Protein AF-A0A428WI81-F1 (afdb_monomer_lite)

pLDDT: mean 78.02, std 21.29, range [36.34, 98.75]

Radius of gyration: 27.87 Å; chains: 1; bounding box: 82×38×87 Å

Secondary structure (DSSP, 8-state):
---------------------------------PPP------------------------------------------S--TT-EEEEES-TT-SSEEEEEEE----EEEEETTEEEEEE---BEEEEEE--SSSPEEEEEPPPBPPPTTS-EEEEEE-SSEEEEEEEEE-SSSTTPEEEEEEEEESSTTSPPEEEEEEEEE-

Foldseek 3Di:
DDDDDDDDDDDDDDDDDDDDDDDDDDDDPDDDDDDDDDDDDDDDDDDDDPDDDDDDDDDDDDDPDPDDPPDDQPQPPPDDDLLAAKWAFPDPPDQFWGIKHKDFRPWGWDDDVPDIDGPDGFGMKMWTWGDDPPDTDTQDIFGRDHQDPVRWGWGWGDPPQWIKIKTWHQDPVDHQKIKMKIWIGGPDPVDDTDIDITIIHHD

Sequence (203 aa):
MSIRKHAGRRALAAAFAALAVTLALAVSTGASAAPAGFAPAGSAQAGSAQERPPFAGAPRLSAAATALAVGPSARLCGGHAIEFGNWVNADPATRGITRAHLRDCQSVTTCSGDICTIVHDAGWAMRLFGACSPTDCDWGWSAGRLRLASGQIPASYDQGFARRQVWAAMSAYRPGQLWIAIRTDFVDPARPDYESQNWFVRS

Structure (mmCIF, N/CA/C/O backbone):
data_AF-A0A428WI81-F1
#
_entry.id   AF-A0A428WI81-F1
#
loop_
_atom_site.group_PDB
_atom_site.id
_atom_site.type_symbol
_atom_site.label_atom_id
_atom_site.label_alt_id
_atom_site.label_comp_id
_atom_site.label_asym_id
_atom_site.label_entity_id
_atom_site.label_seq_id
_atom_site.pdbx_PDB_ins_code
_atom_site.Cartn_x
_atom_site.Cartn_y
_atom_site.Cartn_z
_atom_site.occupancy
_atom_site.B_iso_or_equiv
_atom_site.auth_seq_id
_atom_site.auth_comp_id
_atom_site.auth_asym_id
_atom_site.auth_atom_id
_atom_site.pdbx_PDB_model_num
ATOM 1 N N . MET A 1 1 ? 50.370 -10.399 -5.327 1.00 48.19 1 MET A N 1
ATOM 2 C CA . MET A 1 1 ? 50.349 -11.655 -4.550 1.00 48.19 1 MET A CA 1
ATOM 3 C C . MET A 1 1 ? 50.930 -11.370 -3.170 1.00 48.19 1 MET A C 1
ATOM 5 O O . MET A 1 1 ? 52.139 -11.300 -3.033 1.00 48.19 1 MET A O 1
ATOM 9 N N . SER A 1 2 ? 50.088 -11.087 -2.174 1.00 51.31 2 SER A N 1
ATOM 10 C CA . SER A 1 2 ? 50.483 -11.139 -0.761 1.00 51.31 2 SER A CA 1
ATOM 11 C C . SER A 1 2 ? 49.231 -11.236 0.102 1.00 51.31 2 SER A C 1
ATOM 13 O O . SER A 1 2 ? 48.326 -10.409 0.021 1.00 51.31 2 SER A O 1
ATOM 15 N N . ILE A 1 3 ? 49.178 -12.330 0.848 1.00 51.72 3 ILE A N 1
ATOM 16 C CA . ILE A 1 3 ? 48.098 -12.788 1.710 1.00 51.72 3 ILE A CA 1
ATOM 17 C C . ILE A 1 3 ? 48.382 -12.229 3.106 1.00 51.72 3 ILE A C 1
ATOM 19 O O . ILE A 1 3 ? 49.453 -12.490 3.652 1.00 51.72 3 ILE A O 1
ATOM 23 N N . ARG A 1 4 ? 47.425 -11.530 3.728 1.00 55.91 4 ARG A N 1
ATOM 24 C CA . ARG A 1 4 ? 47.399 -11.381 5.192 1.00 55.91 4 ARG A CA 1
ATOM 25 C C . ARG A 1 4 ? 46.092 -11.921 5.754 1.00 55.91 4 ARG A C 1
ATOM 27 O O . ARG A 1 4 ? 45.011 -11.393 5.524 1.00 55.91 4 ARG A O 1
ATOM 34 N N . LYS A 1 5 ? 46.268 -13.039 6.451 1.00 57.72 5 LYS A N 1
ATOM 35 C CA . LYS A 1 5 ? 45.337 -13.762 7.309 1.00 57.72 5 LYS A CA 1
ATOM 36 C C . LYS A 1 5 ? 45.258 -13.106 8.697 1.00 57.72 5 LYS A C 1
ATOM 38 O O . LYS A 1 5 ? 46.234 -12.512 9.143 1.00 57.72 5 LYS A O 1
ATOM 43 N N . HIS A 1 6 ? 44.164 -13.446 9.387 1.00 48.22 6 HIS A N 1
ATOM 44 C CA . HIS A 1 6 ? 43.957 -13.446 10.846 1.00 48.22 6 HIS A CA 1
ATOM 45 C C . HIS A 1 6 ? 43.725 -12.078 11.498 1.00 48.22 6 HIS A C 1
ATOM 47 O O . HIS A 1 6 ? 44.295 -11.082 11.095 1.00 48.22 6 HIS A O 1
ATOM 53 N N . ALA A 1 7 ? 42.959 -11.943 12.573 1.00 47.12 7 ALA A N 1
ATOM 54 C CA . ALA A 1 7 ? 41.961 -12.759 13.261 1.00 47.12 7 ALA A CA 1
ATOM 55 C C . ALA A 1 7 ? 41.465 -11.836 14.386 1.00 47.12 7 ALA A C 1
ATOM 57 O O . ALA A 1 7 ? 42.283 -11.253 15.089 1.00 47.12 7 ALA A O 1
ATOM 58 N N . GLY A 1 8 ? 40.156 -11.690 14.565 1.00 48.16 8 GLY A N 1
ATOM 59 C CA . GLY A 1 8 ? 39.592 -10.819 15.598 1.00 48.16 8 GLY A CA 1
ATOM 60 C C . GLY A 1 8 ? 38.295 -11.402 16.127 1.00 48.16 8 GLY A C 1
ATOM 61 O O . GLY A 1 8 ? 37.214 -10.918 15.822 1.00 48.16 8 GLY A O 1
ATOM 62 N N . ARG A 1 9 ? 38.411 -12.516 16.850 1.00 53.47 9 ARG A N 1
ATOM 63 C CA . ARG A 1 9 ? 37.335 -13.136 17.623 1.00 53.47 9 ARG A CA 1
ATOM 64 C C . ARG A 1 9 ? 37.424 -12.635 19.074 1.00 53.47 9 ARG A C 1
ATOM 66 O O . ARG A 1 9 ? 38.503 -12.734 19.647 1.00 53.47 9 ARG A O 1
ATOM 73 N N . ARG A 1 10 ? 36.254 -12.334 19.659 1.00 54.34 10 ARG A N 1
ATOM 74 C CA . ARG A 1 10 ? 35.847 -12.414 21.089 1.00 54.34 10 ARG A CA 1
ATOM 75 C C . ARG A 1 10 ? 35.655 -11.106 21.867 1.00 54.34 10 ARG A C 1
ATOM 77 O O . ARG A 1 10 ? 36.401 -10.153 21.711 1.00 54.34 10 ARG A O 1
ATOM 84 N N . ALA A 1 11 ? 34.706 -11.241 22.805 1.00 46.97 11 ALA A N 1
ATOM 85 C CA . ALA A 1 11 ? 34.247 -10.341 23.866 1.00 46.97 11 ALA A CA 1
ATOM 86 C C . ALA A 1 11 ? 33.260 -9.267 23.358 1.00 46.97 11 ALA A C 1
ATOM 88 O O . ALA A 1 11 ? 33.566 -8.543 22.430 1.00 46.97 11 ALA A O 1
ATOM 89 N N . LEU A 1 12 ? 32.022 -9.154 23.844 1.00 51.22 12 LEU A N 1
ATOM 90 C CA . LEU A 1 12 ? 31.552 -9.320 25.216 1.00 51.22 12 LEU A CA 1
ATOM 91 C C . LEU A 1 12 ? 30.190 -10.020 25.284 1.00 51.22 12 LEU A C 1
ATOM 93 O O . LEU A 1 12 ? 29.244 -9.676 24.580 1.00 51.22 12 LEU A O 1
ATOM 97 N N . ALA A 1 13 ? 30.123 -10.993 26.184 1.00 46.50 13 ALA A N 1
ATOM 98 C CA . ALA A 1 13 ? 28.895 -11.451 26.794 1.00 46.50 13 ALA A CA 1
ATOM 99 C C . ALA A 1 13 ? 28.577 -10.566 28.011 1.00 46.50 13 ALA A C 1
ATOM 101 O O . ALA A 1 13 ? 29.494 -10.027 28.630 1.00 46.50 13 ALA A O 1
ATOM 102 N N . ALA A 1 14 ? 27.297 -10.584 28.381 1.00 47.34 14 ALA A N 1
ATOM 103 C CA . ALA A 1 14 ? 26.736 -10.397 29.719 1.00 47.34 14 ALA A CA 1
ATOM 104 C C . ALA A 1 14 ? 25.957 -9.103 30.003 1.00 47.34 14 ALA A C 1
ATOM 106 O O . ALA A 1 14 ? 26.374 -7.991 29.701 1.00 47.34 14 ALA A O 1
ATOM 107 N N . ALA A 1 15 ? 24.863 -9.361 30.727 1.00 48.28 15 ALA A N 1
ATOM 108 C CA . ALA A 1 15 ? 24.073 -8.483 31.576 1.00 48.28 15 ALA A CA 1
ATOM 109 C C . ALA A 1 15 ? 23.057 -7.568 30.886 1.00 48.28 15 ALA A C 1
ATOM 111 O O . ALA A 1 15 ? 23.333 -6.403 30.657 1.00 48.28 15 ALA A O 1
ATOM 112 N N . PHE A 1 16 ? 21.819 -8.052 30.738 1.00 43.88 16 PHE A N 1
ATOM 113 C CA . PHE A 1 16 ? 20.680 -7.258 31.203 1.00 43.88 16 PHE A CA 1
ATOM 114 C C . PHE A 1 16 ? 19.701 -8.129 31.986 1.00 43.88 16 PHE A C 1
ATOM 116 O O . PHE A 1 16 ? 19.346 -9.239 31.594 1.00 43.88 16 PHE A O 1
ATOM 123 N N . ALA A 1 17 ? 19.390 -7.609 33.166 1.00 50.66 17 ALA A N 1
ATOM 124 C CA . ALA A 1 17 ? 18.696 -8.245 34.258 1.00 50.66 17 ALA A CA 1
ATOM 125 C C . ALA A 1 17 ? 17.218 -8.489 33.943 1.00 50.66 17 ALA A C 1
ATOM 127 O O . ALA A 1 17 ? 16.550 -7.684 33.295 1.00 50.66 17 ALA A O 1
ATOM 128 N N . ALA A 1 18 ? 16.716 -9.600 34.472 1.00 47.09 18 ALA A N 1
ATOM 129 C CA . ALA A 1 18 ? 15.303 -9.911 34.538 1.00 47.09 18 ALA A CA 1
ATOM 130 C C . ALA A 1 18 ? 14.595 -8.906 35.461 1.00 47.09 18 ALA A C 1
ATOM 132 O O . ALA A 1 18 ? 14.839 -8.893 36.667 1.00 47.09 18 ALA A O 1
ATOM 133 N N . LEU A 1 19 ? 13.700 -8.090 34.901 1.00 51.81 19 LEU A N 1
ATOM 134 C CA . LEU A 1 19 ? 12.681 -7.387 35.674 1.00 51.81 19 LEU A CA 1
ATOM 135 C C . LEU A 1 19 ? 11.386 -8.197 35.570 1.00 51.81 19 LEU A C 1
ATOM 137 O O . LEU A 1 19 ? 10.689 -8.167 34.557 1.00 51.81 19 LEU A O 1
ATOM 141 N N . ALA A 1 20 ? 11.099 -8.972 36.612 1.00 50.62 20 ALA A N 1
ATOM 142 C CA . ALA A 1 20 ? 9.807 -9.611 36.796 1.00 50.62 20 ALA A CA 1
ATOM 143 C C . ALA A 1 20 ? 8.793 -8.530 37.198 1.00 50.62 20 ALA A C 1
ATOM 145 O O . ALA A 1 20 ? 8.822 -8.036 38.323 1.00 50.62 20 ALA A O 1
ATOM 146 N N . VAL A 1 21 ? 7.922 -8.139 36.268 1.00 58.91 21 VAL A N 1
ATOM 147 C CA . VAL A 1 21 ? 6.764 -7.291 36.566 1.00 58.91 21 VAL A CA 1
ATOM 148 C C . VAL A 1 21 ? 5.571 -8.204 36.817 1.00 58.91 21 VAL A C 1
ATOM 150 O O . VAL A 1 21 ? 5.030 -8.829 35.907 1.00 58.91 21 VAL A O 1
ATOM 153 N N . THR A 1 22 ? 5.185 -8.292 38.083 1.00 53.41 22 THR A N 1
ATOM 154 C CA . THR A 1 22 ? 3.940 -8.886 38.566 1.00 53.41 22 THR A CA 1
ATOM 155 C C . THR A 1 22 ? 2.773 -8.013 38.105 1.00 53.41 22 THR A C 1
ATOM 157 O O . THR A 1 22 ? 2.546 -6.938 38.656 1.00 53.41 22 THR A O 1
ATOM 160 N N . LEU A 1 23 ? 2.027 -8.457 37.090 1.00 61.69 23 LEU A N 1
ATOM 161 C CA . LEU A 1 23 ? 0.772 -7.818 36.698 1.00 61.69 23 LEU A CA 1
ATOM 162 C C . LEU A 1 23 ? -0.394 -8.563 37.359 1.00 61.69 23 LEU A C 1
ATOM 164 O O . LEU A 1 23 ? -0.689 -9.710 37.026 1.00 61.69 23 LEU A O 1
ATOM 168 N N . ALA A 1 24 ? -1.023 -7.909 38.334 1.00 59.06 24 ALA A N 1
ATOM 169 C CA . ALA A 1 24 ? -2.235 -8.383 38.985 1.00 59.06 24 ALA A CA 1
ATOM 170 C C . ALA A 1 24 ? -3.408 -8.381 37.989 1.00 59.06 24 ALA A C 1
ATOM 172 O O . ALA A 1 24 ? -3.687 -7.369 37.345 1.00 59.06 24 ALA A O 1
ATOM 173 N N . LEU A 1 25 ? -4.106 -9.515 37.883 1.00 53.03 25 LEU A N 1
ATOM 174 C CA . LEU A 1 25 ? -5.389 -9.612 37.193 1.00 53.03 25 LEU A CA 1
ATOM 175 C C . LEU A 1 25 ? -6.441 -8.806 37.968 1.00 53.03 25 LEU A C 1
ATOM 177 O O . LEU A 1 25 ? -6.860 -9.214 39.049 1.00 53.03 25 LEU A O 1
ATOM 181 N N . ALA A 1 26 ? -6.916 -7.706 37.389 1.00 56.62 26 ALA A N 1
ATOM 182 C CA . ALA A 1 26 ? -8.204 -7.122 37.742 1.00 56.62 26 ALA A CA 1
ATOM 183 C C . ALA A 1 26 ? -9.235 -7.595 36.708 1.00 56.62 26 ALA A C 1
ATOM 185 O O . ALA A 1 26 ? -9.282 -7.105 35.581 1.00 56.62 26 ALA A O 1
ATOM 186 N N . VAL A 1 27 ? -10.034 -8.595 37.085 1.00 56.34 27 VAL A N 1
ATOM 187 C CA . VAL A 1 27 ? -11.234 -9.005 36.349 1.00 56.34 27 VAL A CA 1
ATOM 188 C C . VAL A 1 27 ? -12.316 -7.962 36.620 1.00 56.34 27 VAL A C 1
ATOM 190 O O . VAL A 1 27 ? -12.806 -7.858 37.741 1.00 56.34 27 VAL A O 1
ATOM 193 N N . SER A 1 28 ? -12.695 -7.190 35.606 1.00 59.66 28 SER A N 1
ATOM 194 C CA . SER A 1 28 ? -13.889 -6.345 35.631 1.00 59.66 28 SER A CA 1
ATOM 195 C C . SER A 1 28 ? -14.979 -6.979 34.766 1.00 59.66 28 SER A C 1
ATOM 197 O O . SER A 1 28 ? -14.944 -6.956 33.538 1.00 59.66 28 SER A O 1
ATOM 199 N N . THR A 1 29 ? -15.976 -7.570 35.423 1.00 57.44 29 THR A N 1
ATOM 200 C CA . THR A 1 29 ? -17.245 -7.974 34.807 1.00 57.44 29 THR A CA 1
ATOM 201 C C . THR A 1 29 ? -18.114 -6.734 34.605 1.00 57.44 29 THR A C 1
ATOM 203 O O . THR A 1 29 ? -18.883 -6.352 35.484 1.00 57.44 29 THR A O 1
ATOM 206 N N . GLY A 1 30 ? -17.945 -6.067 33.462 1.00 52.53 30 GLY A N 1
ATOM 207 C CA . GLY A 1 30 ? -18.774 -4.941 33.031 1.00 52.53 30 GLY A CA 1
ATOM 208 C C . GLY A 1 30 ? -19.872 -5.395 32.073 1.00 52.53 30 GLY A C 1
ATOM 209 O O . GLY A 1 30 ? -19.591 -5.760 30.935 1.00 52.53 30 GLY A O 1
ATOM 210 N N . ALA A 1 31 ? -21.113 -5.385 32.549 1.00 57.75 31 ALA A N 1
ATOM 211 C CA . ALA A 1 31 ? -22.311 -5.713 31.793 1.00 57.75 31 ALA A CA 1
ATOM 212 C C . ALA A 1 31 ? -22.669 -4.634 30.748 1.00 57.75 31 ALA A C 1
ATOM 214 O O . ALA A 1 31 ? -22.694 -3.443 31.037 1.00 57.75 31 ALA A O 1
ATOM 215 N N . SER A 1 32 ? -22.967 -5.115 29.542 1.00 53.62 32 SER A N 1
ATOM 216 C CA . SER A 1 32 ? -24.066 -4.745 28.639 1.00 53.62 32 SER A CA 1
ATOM 217 C C . SER A 1 32 ? -24.678 -3.336 28.712 1.00 53.62 32 SER A C 1
ATOM 219 O O . SER A 1 32 ? -25.479 -3.042 29.593 1.00 53.62 32 SER A O 1
ATOM 221 N N . ALA A 1 33 ? -24.499 -2.560 27.640 1.00 54.19 33 ALA A N 1
ATOM 222 C CA . ALA A 1 33 ? -25.542 -1.675 27.118 1.00 54.19 33 ALA A CA 1
ATOM 223 C C . ALA A 1 33 ? -25.372 -1.532 25.597 1.00 54.19 33 ALA A C 1
ATOM 225 O O . ALA A 1 33 ? -24.381 -0.989 25.115 1.00 54.19 33 ALA A O 1
ATOM 226 N N . ALA A 1 34 ? -26.330 -2.064 24.839 1.00 56.28 34 ALA A N 1
ATOM 227 C CA . ALA A 1 34 ? -26.424 -1.878 23.398 1.00 56.28 34 ALA A CA 1
ATOM 228 C C . ALA A 1 34 ? -27.052 -0.504 23.102 1.00 56.28 34 ALA A C 1
ATOM 230 O O . ALA A 1 34 ? -28.169 -0.259 23.563 1.00 56.28 34 ALA A O 1
ATOM 231 N N . PRO A 1 35 ? -26.404 0.392 22.337 1.00 61.50 35 PRO A N 1
ATOM 232 C CA . PRO A 1 35 ? -27.093 1.552 21.799 1.00 61.50 35 PRO A CA 1
ATOM 233 C C . PRO A 1 35 ? -27.938 1.149 20.585 1.00 61.50 35 PRO A C 1
ATOM 235 O O . PRO A 1 35 ? -27.472 0.516 19.636 1.00 61.50 35 PRO A O 1
ATOM 238 N N . ALA A 1 36 ? -29.209 1.525 20.668 1.00 50.31 36 ALA A N 1
ATOM 239 C CA . ALA A 1 36 ? -30.215 1.377 19.638 1.00 50.31 36 ALA A CA 1
ATOM 240 C C . ALA A 1 36 ? -29.930 2.265 18.412 1.00 50.31 36 ALA A C 1
ATOM 242 O O . ALA A 1 36 ? -29.453 3.389 18.530 1.00 50.31 36 ALA A O 1
ATOM 243 N N . GLY A 1 37 ? -30.276 1.704 17.251 1.00 48.03 37 GLY A N 1
ATOM 244 C CA . GLY A 1 37 ? -30.657 2.324 15.980 1.00 48.03 37 GLY A CA 1
ATOM 245 C C . GLY A 1 37 ? -30.295 3.783 15.703 1.00 48.03 37 GLY A C 1
ATOM 246 O O . GLY A 1 37 ? -30.948 4.697 16.194 1.00 48.03 37 GLY A O 1
ATOM 247 N N . PHE A 1 38 ? -29.411 3.975 14.724 1.00 50.12 38 PHE A N 1
ATOM 248 C CA . PHE A 1 38 ? -29.499 5.119 13.820 1.00 50.12 38 PHE A CA 1
ATOM 249 C C . PHE A 1 38 ? -29.870 4.626 12.422 1.00 50.12 38 PHE A C 1
ATOM 251 O O . PHE A 1 38 ? -29.197 3.781 11.833 1.00 50.12 38 PHE A O 1
ATOM 258 N N . ALA A 1 39 ? -31.001 5.135 11.938 1.00 56.50 39 ALA A N 1
ATOM 259 C CA . ALA A 1 39 ? -31.526 4.915 10.602 1.00 56.50 39 ALA A CA 1
ATOM 260 C C . ALA A 1 39 ? -30.633 5.577 9.529 1.00 56.50 39 ALA A C 1
ATOM 262 O O . ALA A 1 39 ? -29.988 6.590 9.809 1.00 56.50 39 ALA A O 1
ATOM 263 N N . PRO A 1 40 ? -30.613 5.047 8.293 1.00 55.59 40 PRO A N 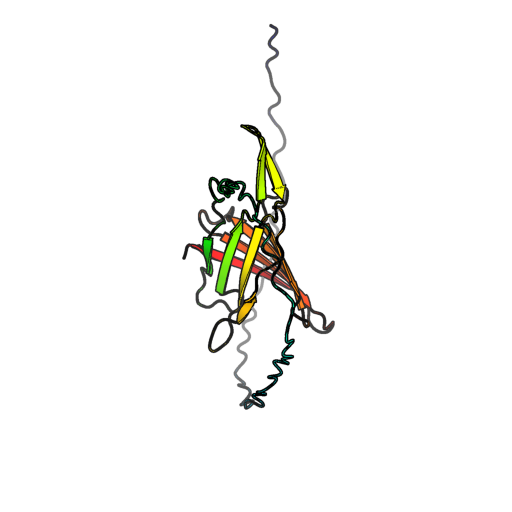1
ATOM 264 C CA . PRO A 1 40 ? -29.882 5.646 7.186 1.00 55.59 40 PRO A CA 1
ATOM 265 C C . PRO A 1 40 ? -30.653 6.845 6.620 1.00 55.59 40 PRO A C 1
ATOM 267 O O . PRO A 1 40 ? -31.828 6.732 6.274 1.00 55.59 40 PRO A O 1
ATOM 270 N N . ALA A 1 41 ? -29.979 7.985 6.474 1.00 46.97 41 ALA A N 1
ATOM 271 C CA . ALA A 1 41 ? -30.484 9.127 5.724 1.00 46.97 41 ALA A CA 1
ATOM 272 C C . ALA A 1 41 ? -29.598 9.378 4.498 1.00 46.97 41 ALA A C 1
ATOM 274 O O . ALA A 1 41 ? -28.397 9.596 4.626 1.00 46.97 41 ALA A O 1
ATOM 275 N N . GLY A 1 42 ? -30.230 9.397 3.324 1.00 40.94 42 GLY A N 1
ATOM 276 C CA . GLY A 1 42 ? -29.791 10.227 2.203 1.00 40.94 42 GLY A CA 1
ATOM 277 C C . GLY A 1 42 ? -28.921 9.559 1.147 1.00 40.94 42 GLY A C 1
ATOM 278 O O . GLY A 1 42 ? -27.721 9.796 1.069 1.00 40.94 42 GLY A O 1
ATOM 279 N N . SER A 1 43 ? -29.558 8.824 0.239 1.00 51.66 43 SER A N 1
ATOM 280 C CA . SER A 1 43 ? -29.073 8.694 -1.135 1.00 51.66 43 SER A CA 1
ATOM 281 C C . SER A 1 43 ? -29.259 10.038 -1.848 1.00 51.66 43 SER A C 1
ATOM 283 O O . SER A 1 43 ? -30.394 10.463 -2.048 1.00 51.66 43 SER A O 1
ATOM 285 N N . ALA A 1 44 ? -28.173 10.698 -2.250 1.00 47.53 44 ALA A N 1
ATOM 286 C CA . ALA A 1 44 ? -28.229 11.794 -3.214 1.00 47.53 44 ALA A CA 1
ATOM 287 C C . ALA A 1 44 ? -27.736 11.280 -4.571 1.00 47.53 44 ALA A C 1
ATOM 289 O O . ALA A 1 44 ? -26.556 10.992 -4.768 1.00 47.53 44 ALA A O 1
ATOM 290 N N . GLN A 1 45 ? -28.691 11.114 -5.481 1.00 44.09 45 GLN A N 1
ATOM 291 C CA . GLN A 1 45 ? -28.476 10.951 -6.912 1.00 44.09 45 GLN A CA 1
ATOM 292 C C . GLN A 1 45 ? -28.200 12.307 -7.578 1.00 44.09 45 GLN A C 1
ATOM 294 O O . GLN A 1 45 ? -28.597 13.354 -7.075 1.00 44.09 45 GLN A O 1
ATOM 299 N N . ALA A 1 46 ? -27.674 12.193 -8.798 1.00 40.88 46 ALA A N 1
ATOM 300 C CA . ALA A 1 46 ? -27.823 13.104 -9.931 1.00 40.88 46 ALA A CA 1
ATOM 301 C C . ALA A 1 46 ? -26.837 14.279 -10.044 1.00 40.88 46 ALA A C 1
ATOM 303 O O . ALA A 1 46 ? -26.839 15.238 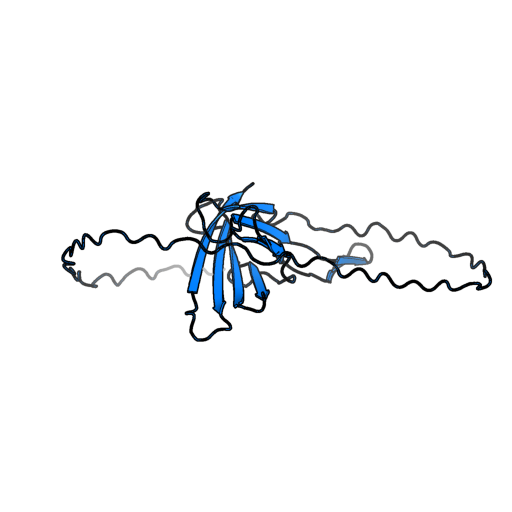-9.284 1.00 40.88 46 ALA A O 1
ATOM 304 N N . GLY A 1 47 ? -26.051 14.203 -11.118 1.00 36.34 47 GLY A N 1
ATOM 305 C CA . GLY A 1 47 ? -25.211 15.271 -11.639 1.00 36.34 47 GLY A CA 1
ATOM 306 C C . GLY A 1 47 ? -24.717 14.926 -13.041 1.00 36.34 47 GLY A C 1
ATOM 307 O O . GLY A 1 47 ? -23.519 14.855 -13.284 1.00 36.34 47 GLY A O 1
ATOM 308 N N . SER A 1 48 ? -25.644 14.624 -13.949 1.00 47.75 48 SER A N 1
ATOM 309 C CA . SER A 1 48 ? -25.403 14.550 -15.390 1.00 47.75 48 SER A CA 1
ATOM 310 C C . SER A 1 48 ? -25.300 15.960 -15.974 1.00 47.75 48 SER A C 1
ATOM 312 O O . SER A 1 48 ? -26.273 16.706 -15.913 1.00 47.75 48 SER A O 1
ATOM 314 N N . ALA A 1 49 ? -24.171 16.288 -16.599 1.00 42.12 49 ALA A N 1
ATOM 315 C CA . ALA A 1 49 ? -24.073 17.373 -17.574 1.00 42.12 49 ALA A CA 1
ATOM 316 C C . ALA A 1 49 ? -22.974 17.034 -18.591 1.00 42.12 49 ALA A C 1
ATOM 318 O O . ALA A 1 49 ? -21.806 17.377 -18.437 1.00 42.12 49 ALA A O 1
ATOM 319 N N . GLN A 1 50 ? -23.365 16.280 -19.617 1.00 43.53 50 GLN A N 1
ATOM 320 C CA . GLN A 1 50 ? -22.568 16.071 -20.815 1.00 43.53 50 GLN A CA 1
ATOM 321 C C . GLN A 1 50 ? -22.939 17.180 -21.799 1.00 43.53 50 GLN A C 1
ATOM 323 O O . GLN A 1 50 ? -23.951 17.099 -22.494 1.00 43.53 50 GLN A O 1
ATOM 328 N N . GLU A 1 51 ? -22.137 18.239 -21.812 1.00 36.84 51 GLU A N 1
ATOM 329 C CA . GLU A 1 51 ? -22.322 19.371 -22.711 1.00 36.84 51 GLU A CA 1
ATOM 330 C C . GLU A 1 51 ? -21.689 19.059 -24.076 1.00 36.84 51 GLU A C 1
ATOM 332 O O . GLU A 1 51 ? -20.483 18.841 -24.201 1.00 36.84 51 GLU A O 1
ATOM 337 N N . ARG A 1 52 ? -22.535 18.979 -25.110 1.00 41.06 52 ARG A N 1
ATOM 338 C CA . ARG A 1 52 ? -22.129 19.024 -26.524 1.00 41.06 52 ARG A CA 1
ATOM 339 C C . ARG A 1 52 ? -21.849 20.474 -26.914 1.00 41.06 52 ARG A C 1
ATOM 341 O O . ARG A 1 52 ? -22.606 21.356 -26.523 1.00 41.06 52 ARG A O 1
ATOM 348 N N . PRO A 1 53 ? -20.920 20.687 -27.855 1.00 46.91 53 PRO A N 1
ATOM 349 C CA . PRO A 1 53 ? -21.339 21.426 -29.050 1.00 46.91 53 PRO A CA 1
ATOM 350 C C . PRO A 1 53 ? -21.064 20.684 -30.377 1.00 46.91 53 PRO A C 1
ATOM 352 O O . PRO A 1 53 ? -20.065 19.972 -30.502 1.00 46.91 53 PRO A O 1
ATOM 355 N N . PRO A 1 54 ? -21.938 20.853 -31.392 1.00 56.47 54 PRO A N 1
ATOM 356 C CA . PRO A 1 54 ? -21.698 20.422 -32.763 1.00 56.47 54 PRO A CA 1
ATOM 357 C C . PRO A 1 54 ? -20.932 21.512 -33.526 1.00 56.47 54 PRO A C 1
ATOM 359 O O . PRO A 1 54 ? -21.484 22.573 -33.807 1.00 56.47 54 PRO A O 1
ATOM 362 N N . PHE A 1 55 ? -19.683 21.250 -33.910 1.00 45.78 55 PHE A N 1
ATOM 363 C CA . PHE A 1 55 ? -18.984 22.102 -34.874 1.00 45.78 55 PHE A CA 1
ATOM 364 C C . PHE A 1 55 ? -18.993 21.460 -36.257 1.00 45.78 55 PHE A C 1
ATOM 366 O O . PHE A 1 55 ? -18.426 20.394 -36.496 1.00 45.78 55 PHE A O 1
ATOM 373 N N . ALA A 1 56 ? -19.700 22.141 -37.152 1.00 51.75 56 ALA A N 1
ATOM 374 C CA . ALA A 1 56 ? -19.753 21.887 -38.573 1.00 51.75 56 ALA A CA 1
ATOM 375 C C . ALA A 1 56 ? -18.473 22.379 -39.272 1.00 51.75 56 ALA A C 1
ATOM 377 O O . ALA A 1 56 ? -17.982 23.464 -38.982 1.00 51.75 56 ALA A O 1
ATOM 378 N N . GLY A 1 57 ? -18.017 21.592 -40.250 1.00 52.91 57 GLY A N 1
ATOM 379 C CA . GLY A 1 57 ? -17.400 22.078 -41.488 1.00 52.91 57 GLY A CA 1
ATOM 380 C C . GLY A 1 57 ? -15.969 22.616 -41.419 1.00 52.91 57 GLY A C 1
ATOM 381 O O . GLY A 1 57 ? -15.763 23.816 -41.296 1.00 52.91 57 GLY A O 1
ATOM 382 N N . ALA A 1 58 ? -14.990 21.747 -41.691 1.00 50.44 58 ALA A N 1
ATOM 383 C CA . ALA A 1 58 ? -13.688 22.158 -42.217 1.00 50.44 58 ALA A CA 1
ATOM 384 C C . ALA A 1 58 ? -13.310 21.307 -43.453 1.00 50.44 58 ALA A C 1
ATOM 386 O O . ALA A 1 58 ? -13.627 20.112 -43.490 1.00 50.44 58 ALA A O 1
ATOM 387 N N . PRO A 1 59 ? -12.674 21.906 -44.480 1.00 53.19 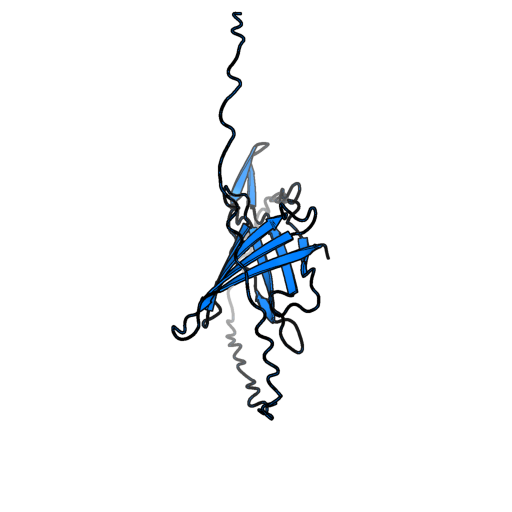59 PRO A N 1
ATOM 388 C CA . PRO A 1 59 ? -12.318 21.239 -45.731 1.00 53.19 59 PRO A CA 1
ATOM 389 C C . PRO A 1 59 ? -11.233 20.170 -45.539 1.00 53.19 59 PRO A C 1
ATOM 391 O O . PRO A 1 59 ? -10.267 20.346 -44.798 1.00 53.19 59 PRO A O 1
ATOM 394 N N . ARG A 1 60 ? -11.399 19.046 -46.246 1.00 54.38 60 ARG A N 1
ATOM 395 C CA . ARG A 1 60 ? -10.473 17.908 -46.256 1.00 54.38 60 ARG A CA 1
ATOM 396 C C . ARG A 1 60 ? -9.286 18.203 -47.174 1.00 54.38 60 ARG A C 1
ATOM 398 O O . ARG A 1 60 ? -9.407 18.088 -48.390 1.00 54.38 60 ARG A O 1
ATOM 405 N N . LEU A 1 61 ? -8.139 18.544 -46.592 1.00 55.75 61 LEU A N 1
ATOM 406 C CA . LEU A 1 61 ? -6.846 18.479 -47.274 1.00 55.75 61 LEU A CA 1
ATOM 407 C C . LEU A 1 61 ? -6.277 17.067 -47.098 1.00 55.75 61 LEU A C 1
ATOM 409 O O . LEU A 1 61 ? -5.880 16.675 -46.002 1.00 55.75 61 LEU A O 1
ATOM 413 N N . SER A 1 62 ? -6.273 16.292 -48.182 1.00 57.38 62 SER A N 1
ATOM 414 C CA . SER A 1 62 ? -5.635 14.975 -48.244 1.00 57.38 62 SER A CA 1
ATOM 415 C C . SER A 1 62 ? -4.115 15.138 -48.298 1.00 57.38 62 SER A C 1
ATOM 417 O O . SER A 1 62 ? -3.538 15.272 -49.374 1.00 57.38 62 SER A O 1
ATOM 419 N N . ALA A 1 63 ? -3.462 15.127 -47.137 1.00 59.94 63 ALA A N 1
ATOM 420 C CA . ALA A 1 63 ? -2.020 14.933 -47.044 1.00 59.94 63 ALA A CA 1
ATOM 421 C C . ALA A 1 63 ? -1.721 13.426 -47.063 1.00 59.94 63 ALA A C 1
ATOM 423 O O . ALA A 1 63 ? -2.168 12.684 -46.187 1.00 59.94 63 ALA A O 1
ATOM 424 N N . ALA A 1 64 ? -0.979 12.968 -48.072 1.00 61.84 64 ALA A N 1
ATOM 425 C CA . ALA A 1 64 ? -0.433 11.617 -48.114 1.00 61.84 64 ALA A CA 1
ATOM 426 C C . ALA A 1 64 ? 0.642 11.487 -47.021 1.00 61.84 64 ALA A C 1
ATOM 428 O O . ALA A 1 64 ? 1.784 11.903 -47.200 1.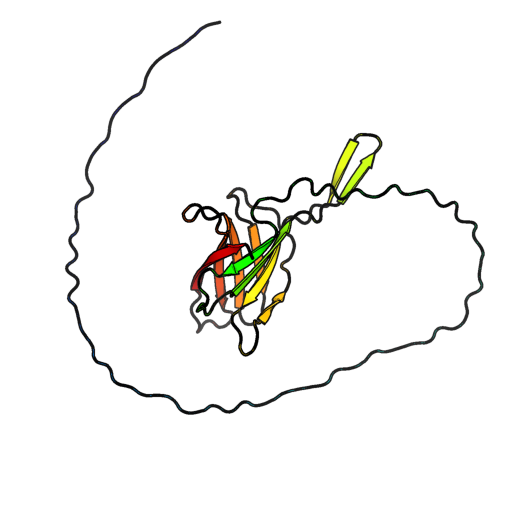00 61.84 64 ALA A O 1
ATOM 429 N N . ALA A 1 65 ? 0.248 10.966 -45.859 1.00 60.91 65 ALA A N 1
ATOM 430 C CA . ALA A 1 65 ? 1.149 10.693 -44.751 1.00 60.91 65 ALA A CA 1
ATOM 431 C C . ALA A 1 65 ? 1.883 9.370 -45.002 1.00 60.91 65 ALA A C 1
ATOM 433 O O . ALA A 1 65 ? 1.287 8.293 -44.964 1.00 60.91 65 ALA A O 1
ATOM 434 N N . THR A 1 66 ? 3.187 9.450 -45.253 1.00 62.03 66 THR A N 1
ATOM 435 C CA . THR A 1 66 ? 4.087 8.296 -45.257 1.00 62.03 66 THR A CA 1
ATOM 436 C C . THR A 1 66 ? 4.115 7.708 -43.844 1.00 62.03 66 THR A C 1
ATOM 438 O O . THR A 1 66 ? 4.704 8.288 -42.933 1.00 62.03 66 THR A O 1
ATOM 441 N N . ALA A 1 67 ? 3.429 6.584 -43.635 1.00 60.41 67 ALA A N 1
ATOM 442 C CA . ALA A 1 67 ? 3.402 5.889 -42.354 1.00 60.41 67 ALA A CA 1
ATOM 443 C C . ALA A 1 67 ? 4.772 5.247 -42.088 1.00 60.41 67 ALA A C 1
ATOM 445 O O . ALA A 1 67 ? 5.077 4.167 -42.590 1.00 60.41 67 ALA A O 1
ATOM 446 N N . LEU A 1 68 ? 5.615 5.917 -41.300 1.00 62.44 68 LEU A N 1
ATOM 447 C CA . LEU A 1 68 ? 6.763 5.268 -40.675 1.00 62.44 68 LEU A CA 1
ATOM 448 C C . LEU A 1 68 ? 6.217 4.231 -39.688 1.00 62.44 68 LEU A C 1
ATOM 450 O O . LEU A 1 68 ? 5.510 4.578 -38.741 1.00 62.44 68 LEU A O 1
ATOM 454 N N . ALA A 1 69 ? 6.516 2.957 -39.935 1.00 60.59 69 ALA A N 1
ATOM 455 C CA . ALA A 1 69 ? 6.194 1.867 -39.029 1.00 60.59 69 ALA A CA 1
ATOM 456 C C . ALA A 1 69 ? 6.992 2.053 -37.730 1.00 60.59 69 ALA A C 1
ATOM 458 O O . ALA A 1 69 ? 8.145 1.640 -37.622 1.00 60.59 69 ALA A O 1
ATOM 459 N N . VAL A 1 70 ? 6.387 2.715 -36.744 1.00 58.66 70 VAL A N 1
ATOM 460 C CA . VAL A 1 70 ? 6.881 2.703 -35.368 1.00 58.66 70 VAL A CA 1
ATOM 461 C C . VAL A 1 70 ? 6.772 1.257 -34.900 1.00 58.66 70 VAL A C 1
ATOM 463 O O . VAL A 1 70 ? 5.670 0.728 -34.745 1.00 58.66 70 VAL A O 1
ATOM 466 N N . GLY A 1 71 ? 7.921 0.593 -34.761 1.00 61.41 71 GLY A N 1
ATOM 467 C CA . GLY A 1 71 ? 7.992 -0.765 -34.237 1.00 61.41 71 GLY A CA 1
ATOM 468 C C . GLY A 1 71 ? 7.316 -0.853 -32.863 1.00 61.41 71 GLY A C 1
ATOM 469 O O . GLY A 1 71 ? 7.228 0.153 -32.152 1.00 61.41 71 GLY A O 1
ATOM 470 N N . PRO A 1 72 ? 6.812 -2.035 -32.475 1.00 57.66 72 PRO A N 1
ATOM 471 C CA . PRO A 1 72 ? 6.133 -2.203 -31.201 1.00 57.66 72 PRO A CA 1
ATOM 472 C C . PRO A 1 72 ? 7.061 -1.751 -30.073 1.00 57.66 72 PRO A C 1
ATOM 474 O O . PRO A 1 72 ? 8.154 -2.289 -29.902 1.00 57.66 72 PRO A O 1
ATOM 477 N N . SER A 1 73 ? 6.626 -0.760 -29.296 1.00 56.72 73 SER A N 1
ATOM 478 C CA . SER A 1 73 ? 7.261 -0.424 -28.026 1.00 56.72 73 SER A CA 1
ATOM 479 C C . SER A 1 73 ? 7.092 -1.634 -27.110 1.00 56.72 73 SER A C 1
ATOM 481 O O . SER A 1 73 ? 6.054 -1.807 -26.467 1.00 56.72 73 SER A O 1
ATOM 483 N N . ALA A 1 74 ? 8.078 -2.528 -27.109 1.00 56.03 74 ALA A N 1
ATOM 484 C CA . ALA A 1 74 ? 8.106 -3.664 -26.210 1.00 56.03 74 ALA A CA 1
ATOM 485 C C . ALA A 1 74 ? 8.206 -3.113 -24.784 1.00 56.03 74 ALA A C 1
ATOM 487 O O . ALA A 1 74 ? 9.234 -2.575 -24.374 1.00 56.03 74 ALA A O 1
ATOM 488 N N . ARG A 1 75 ? 7.107 -3.204 -24.030 1.00 54.03 75 ARG A N 1
ATOM 489 C CA . ARG A 1 75 ? 7.115 -2.947 -22.589 1.00 54.03 75 ARG A CA 1
ATOM 490 C C . ARG A 1 75 ? 7.956 -4.048 -21.949 1.00 54.03 75 ARG A C 1
ATOM 492 O O . ARG A 1 75 ? 7.463 -5.145 -21.706 1.00 54.03 75 ARG A O 1
ATOM 499 N N . LEU A 1 76 ? 9.237 -3.761 -21.732 1.00 55.88 76 LEU A N 1
ATOM 500 C CA . LEU A 1 76 ? 10.220 -4.641 -21.094 1.00 55.88 76 LEU A CA 1
ATOM 501 C C . LEU A 1 76 ? 9.993 -4.715 -19.577 1.00 55.88 76 LEU A C 1
ATOM 503 O O . LEU A 1 76 ? 10.921 -4.557 -18.788 1.00 55.88 76 LEU A O 1
ATOM 507 N N . CYS A 1 77 ? 8.765 -5.007 -19.154 1.00 64.50 77 CYS A N 1
ATOM 508 C CA . CYS A 1 77 ? 8.496 -5.463 -17.793 1.00 64.50 77 CYS A CA 1
ATOM 509 C C . CYS A 1 77 ? 8.935 -6.926 -17.682 1.00 64.50 77 CYS A C 1
ATOM 511 O O . CYS A 1 77 ? 8.128 -7.841 -17.528 1.00 64.50 77 CYS A O 1
ATOM 513 N N . GLY A 1 78 ? 10.230 -7.155 -17.896 1.00 56.81 78 GLY A N 1
ATOM 514 C CA . GLY A 1 78 ? 10.847 -8.465 -17.829 1.00 56.81 78 GLY A CA 1
ATOM 515 C C . GLY A 1 78 ? 10.987 -8.877 -16.373 1.00 56.81 78 GLY A C 1
ATOM 516 O O . GLY A 1 78 ? 11.918 -8.441 -15.708 1.00 56.81 78 GLY A O 1
ATOM 517 N N . GLY A 1 79 ? 10.066 -9.720 -15.907 1.00 68.69 79 GLY A N 1
ATOM 518 C CA . GLY A 1 79 ? 10.066 -10.255 -14.548 1.00 68.69 79 GLY A CA 1
ATOM 519 C C . GLY A 1 79 ? 9.548 -9.240 -13.536 1.00 68.69 79 GLY A C 1
ATOM 520 O O . GLY A 1 79 ? 10.264 -8.345 -13.103 1.00 68.69 79 GLY A O 1
ATOM 521 N N . HIS A 1 80 ? 8.292 -9.399 -13.134 1.00 83.50 80 HIS A N 1
ATOM 522 C CA . HIS A 1 80 ? 7.747 -8.625 -12.029 1.00 83.50 80 HIS A CA 1
ATOM 523 C C . HIS A 1 80 ? 8.371 -9.079 -10.709 1.00 83.50 80 HIS A C 1
ATOM 525 O O . HIS A 1 80 ? 8.618 -10.277 -10.515 1.00 83.50 80 HIS A O 1
ATOM 531 N N . ALA A 1 81 ? 8.597 -8.146 -9.783 1.00 89.56 81 ALA A N 1
ATOM 532 C CA . ALA A 1 81 ? 9.027 -8.549 -8.448 1.00 89.56 81 ALA A CA 1
ATOM 533 C C . ALA A 1 81 ? 7.915 -9.362 -7.754 1.00 89.56 81 ALA A C 1
ATOM 535 O O . ALA A 1 81 ? 6.740 -9.281 -8.113 1.00 89.56 81 ALA A O 1
ATOM 536 N N . ILE A 1 82 ? 8.272 -10.157 -6.746 1.00 94.25 82 ILE A N 1
ATOM 537 C CA . ILE A 1 82 ? 7.337 -11.072 -6.068 1.00 94.25 82 ILE A CA 1
ATOM 538 C C . ILE A 1 82 ? 6.141 -10.353 -5.414 1.00 94.25 82 ILE A C 1
ATOM 540 O O . ILE A 1 82 ? 5.097 -10.971 -5.209 1.00 94.25 82 ILE A O 1
ATOM 544 N N . GLU A 1 83 ? 6.255 -9.056 -5.122 1.00 96.06 83 GLU A N 1
ATOM 545 C CA . GLU A 1 83 ? 5.166 -8.224 -4.602 1.00 96.06 83 GLU A CA 1
ATOM 546 C C . GLU A 1 83 ? 4.080 -7.935 -5.653 1.00 96.06 83 GLU A C 1
ATOM 548 O O . GLU A 1 83 ? 2.947 -7.616 -5.292 1.00 96.06 83 GLU A O 1
ATOM 553 N N . PHE A 1 84 ? 4.388 -8.056 -6.948 1.00 95.69 84 PHE A N 1
ATOM 554 C CA . PHE A 1 84 ? 3.436 -7.812 -8.028 1.00 95.69 84 PHE A CA 1
ATOM 555 C C . PHE A 1 84 ? 2.290 -8.824 -8.014 1.00 95.69 84 PHE A C 1
ATOM 557 O O . PHE A 1 84 ? 2.507 -10.042 -7.976 1.00 95.69 84 PHE A O 1
ATOM 564 N N . GLY A 1 85 ? 1.063 -8.321 -8.130 1.00 95.88 85 GLY A N 1
ATOM 565 C CA . GLY A 1 85 ? -0.135 -9.141 -8.261 1.00 95.88 85 GLY A CA 1
ATOM 566 C C . GLY A 1 85 ? -1.263 -8.714 -7.332 1.00 95.88 85 GLY A C 1
ATOM 567 O O . GLY A 1 85 ? -1.309 -7.583 -6.842 1.00 95.88 85 GLY A O 1
ATOM 568 N N . ASN A 1 86 ? -2.193 -9.644 -7.126 1.00 98.25 86 ASN A N 1
ATOM 569 C CA . ASN A 1 86 ? -3.369 -9.455 -6.290 1.00 98.25 86 ASN A CA 1
ATOM 570 C C . ASN A 1 86 ? -3.182 -10.171 -4.955 1.00 98.25 86 ASN A C 1
ATOM 572 O O . ASN A 1 86 ? -2.691 -11.301 -4.894 1.00 98.25 86 ASN A O 1
ATOM 576 N N . TRP A 1 87 ? -3.611 -9.503 -3.896 1.00 98.69 87 TRP A N 1
ATOM 577 C CA . TRP A 1 87 ? -3.409 -9.921 -2.523 1.00 98.69 87 TRP A CA 1
ATOM 578 C C . TRP A 1 87 ? -4.706 -9.753 -1.740 1.00 98.69 87 TRP A C 1
ATOM 580 O O . TRP A 1 87 ? -5.397 -8.739 -1.876 1.00 98.69 87 TRP A O 1
ATOM 590 N N . VAL A 1 88 ? -5.018 -10.729 -0.896 1.00 98.62 88 VAL A N 1
ATOM 591 C CA . VAL A 1 88 ? -6.165 -10.711 0.019 1.00 98.62 88 VAL A CA 1
ATOM 592 C C . VAL A 1 88 ? -5.664 -10.802 1.454 1.00 98.62 88 VAL A C 1
ATOM 594 O O . VAL A 1 88 ? -4.664 -11.473 1.716 1.00 98.62 88 VAL A O 1
ATOM 597 N N . ASN A 1 89 ? -6.298 -10.075 2.373 1.00 98.56 89 ASN A N 1
ATOM 598 C CA . ASN A 1 89 ? -5.888 -10.068 3.772 1.00 98.56 89 ASN A CA 1
ATOM 599 C C . ASN A 1 89 ? -5.974 -11.494 4.328 1.00 98.56 89 ASN A C 1
ATOM 601 O O . ASN A 1 89 ? -6.946 -12.210 4.092 1.00 98.56 89 ASN A O 1
ATOM 605 N N . ALA A 1 90 ? -4.929 -11.911 5.034 1.00 98.44 90 ALA A N 1
ATOM 606 C CA . ALA A 1 90 ? -4.859 -13.227 5.647 1.00 98.44 90 ALA A CA 1
ATOM 607 C C . ALA A 1 90 ? -5.898 -13.398 6.771 1.00 98.44 90 ALA A C 1
ATOM 609 O O . ALA A 1 90 ? -6.259 -14.530 7.085 1.00 98.44 90 ALA A O 1
ATOM 610 N N . ASP A 1 91 ? -6.369 -12.297 7.367 1.00 98.06 91 ASP A N 1
ATOM 611 C CA . ASP A 1 91 ? -7.488 -12.282 8.307 1.00 98.06 91 ASP A CA 1
ATOM 612 C C . ASP A 1 91 ? -8.802 -11.903 7.590 1.00 98.06 91 ASP A C 1
ATOM 614 O O . ASP A 1 91 ? -8.993 -10.732 7.237 1.00 98.06 91 ASP A O 1
ATOM 618 N N . PRO A 1 92 ? -9.743 -12.849 7.401 1.00 96.50 92 PRO A N 1
ATOM 619 C CA . PRO A 1 92 ? -11.028 -12.567 6.764 1.00 96.50 92 PRO A CA 1
ATOM 620 C C . PRO A 1 92 ? -11.963 -11.705 7.629 1.00 96.50 92 PRO A C 1
ATOM 622 O O . PRO A 1 92 ? -12.940 -11.172 7.107 1.00 96.50 92 PRO A O 1
ATOM 625 N N . ALA A 1 93 ? -11.691 -11.558 8.932 1.00 96.88 93 ALA A N 1
ATOM 626 C CA . ALA A 1 93 ? -12.478 -10.739 9.855 1.00 96.88 93 ALA A CA 1
ATOM 627 C C . ALA A 1 93 ? -11.913 -9.316 10.035 1.00 96.88 93 ALA A C 1
ATOM 629 O O . ALA A 1 93 ? -12.404 -8.556 10.879 1.00 96.88 93 ALA A O 1
ATOM 630 N N . THR A 1 94 ? -10.900 -8.932 9.248 1.00 97.56 94 THR A N 1
ATOM 631 C CA . THR A 1 94 ? -10.278 -7.608 9.340 1.00 97.56 94 THR A CA 1
ATOM 632 C C . THR A 1 94 ? -11.296 -6.477 9.166 1.00 97.56 94 THR A C 1
ATOM 634 O O . THR A 1 94 ? -12.199 -6.517 8.331 1.00 97.56 94 THR A O 1
ATOM 637 N N . ARG A 1 95 ? -11.115 -5.409 9.944 1.00 96.31 95 ARG A N 1
ATOM 638 C CA . ARG A 1 95 ? -11.859 -4.144 9.808 1.00 96.31 95 ARG A CA 1
ATOM 639 C C . ARG A 1 95 ? -11.084 -3.092 9.006 1.00 96.31 95 ARG A C 1
ATOM 641 O O . ARG A 1 95 ? -11.556 -1.966 8.873 1.00 96.31 95 ARG A O 1
ATOM 648 N N . GLY A 1 96 ? -9.883 -3.440 8.535 1.00 96.19 96 GLY A N 1
ATOM 649 C CA . GLY A 1 96 ? -8.962 -2.558 7.823 1.00 96.19 96 GLY A CA 1
ATOM 650 C C . GLY A 1 96 ? -9.003 -2.769 6.312 1.00 96.19 96 GLY A C 1
ATOM 651 O O . GLY A 1 96 ? -10.060 -2.697 5.693 1.00 96.19 96 GLY A O 1
ATOM 652 N N . ILE A 1 97 ? -7.836 -3.003 5.709 1.00 98.25 97 ILE A N 1
ATOM 653 C CA . ILE A 1 97 ? -7.709 -3.310 4.280 1.00 98.25 97 ILE A CA 1
ATOM 654 C C . ILE A 1 97 ? -7.984 -4.790 4.039 1.00 98.25 97 ILE A C 1
ATOM 656 O O . ILE A 1 97 ? -7.324 -5.638 4.632 1.00 98.25 97 ILE A O 1
ATOM 660 N N . THR A 1 98 ? -8.905 -5.101 3.135 1.00 98.50 98 THR A N 1
ATOM 661 C CA . THR A 1 98 ? -9.295 -6.468 2.768 1.00 98.50 98 THR A CA 1
ATOM 662 C C . THR A 1 98 ? -8.526 -6.982 1.559 1.00 98.50 98 THR A C 1
ATOM 664 O O . THR A 1 98 ? -8.200 -8.167 1.500 1.00 98.50 98 THR A O 1
ATOM 667 N N . ARG A 1 99 ? -8.187 -6.111 0.600 1.00 98.56 99 ARG A N 1
ATOM 668 C CA . ARG A 1 99 ? -7.439 -6.477 -0.614 1.00 98.56 99 ARG A CA 1
ATOM 669 C C . ARG A 1 99 ? -6.425 -5.415 -1.010 1.00 98.56 99 ARG A C 1
ATOM 671 O O . ARG A 1 99 ? -6.615 -4.225 -0.754 1.00 98.56 99 ARG A O 1
ATOM 678 N N . ALA A 1 100 ? -5.377 -5.854 -1.695 1.00 98.69 100 ALA A N 1
ATOM 679 C CA . ALA A 1 100 ? -4.366 -4.991 -2.283 1.00 98.69 100 ALA A CA 1
ATOM 680 C C . ALA A 1 100 ? -3.978 -5.496 -3.676 1.00 98.69 100 ALA A C 1
ATOM 682 O O . ALA A 1 100 ? -3.736 -6.684 -3.876 1.00 98.69 100 ALA A O 1
ATOM 683 N N . HIS A 1 101 ? -3.892 -4.593 -4.646 1.00 98.31 101 HIS A N 1
ATOM 684 C CA . HIS A 1 101 ? -3.330 -4.875 -5.961 1.00 98.31 101 HIS A CA 1
ATOM 685 C C . HIS A 1 101 ? -2.055 -4.060 -6.124 1.00 98.31 101 HIS A C 1
ATOM 687 O O . HIS A 1 101 ? -2.079 -2.837 -5.981 1.00 98.31 101 HIS A O 1
ATOM 693 N N . LEU A 1 102 ? -0.949 -4.729 -6.425 1.00 97.00 102 LEU A N 1
ATOM 694 C CA . LEU A 1 102 ? 0.342 -4.093 -6.649 1.00 97.00 102 LEU A CA 1
ATOM 695 C C . LEU A 1 102 ? 0.730 -4.276 -8.109 1.00 97.00 102 LEU A C 1
ATOM 697 O O . LEU A 1 102 ? 0.700 -5.388 -8.642 1.00 97.00 102 LEU A O 1
ATOM 701 N N . ARG A 1 103 ? 1.095 -3.167 -8.746 1.00 93.75 103 ARG A N 1
ATOM 702 C CA . ARG A 1 103 ? 1.639 -3.138 -10.099 1.00 93.75 103 ARG A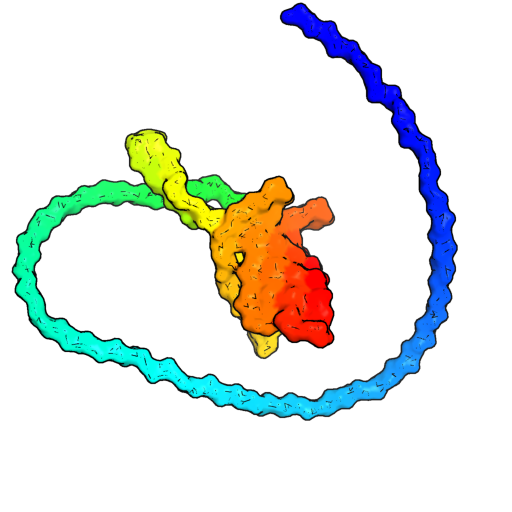 CA 1
ATOM 703 C C . ARG A 1 103 ? 2.984 -2.441 -10.062 1.00 93.75 103 ARG A C 1
ATOM 705 O O . ARG A 1 103 ? 3.123 -1.408 -9.411 1.00 93.75 103 ARG A O 1
ATOM 712 N N . ASP A 1 104 ? 3.942 -2.996 -10.777 1.00 87.94 104 ASP A N 1
ATOM 713 C CA . ASP A 1 104 ? 5.193 -2.339 -11.113 1.00 87.94 104 ASP A CA 1
ATOM 714 C C . ASP A 1 104 ? 5.220 -2.042 -12.611 1.00 87.94 104 ASP A C 1
ATOM 716 O O . ASP A 1 104 ? 4.329 -2.444 -13.367 1.00 87.94 104 ASP A O 1
ATOM 720 N N . CYS A 1 105 ? 6.249 -1.309 -13.022 1.00 73.12 105 CYS A N 1
ATOM 721 C CA . CYS A 1 105 ? 6.622 -1.177 -14.418 1.00 73.12 105 CYS A CA 1
ATOM 722 C C . CYS A 1 105 ? 5.528 -0.538 -15.296 1.00 73.12 105 CYS A C 1
ATOM 724 O O . CYS A 1 105 ? 4.974 -1.133 -16.220 1.00 73.12 105 CYS A O 1
ATOM 726 N N . GLN A 1 106 ? 5.275 0.752 -15.063 1.00 67.81 106 GLN A N 1
ATOM 727 C CA . GLN A 1 106 ? 4.795 1.630 -16.141 1.00 67.81 106 GLN A CA 1
ATOM 728 C C . GLN A 1 106 ? 5.975 2.317 -16.835 1.00 67.81 106 GLN A C 1
ATOM 730 O O . GLN A 1 106 ? 5.907 3.505 -17.164 1.00 67.81 106 GLN A O 1
ATOM 735 N N . SER A 1 107 ? 7.090 1.599 -16.990 1.00 68.94 107 SER A N 1
ATOM 736 C CA . SER A 1 107 ? 8.251 2.167 -17.641 1.00 68.94 107 SER A CA 1
ATOM 737 C C . SER A 1 107 ? 8.051 2.213 -19.153 1.00 68.94 107 SER A C 1
ATOM 739 O O . SER A 1 107 ? 7.527 1.285 -19.776 1.00 68.94 107 SER A O 1
ATOM 741 N N . VAL A 1 108 ? 8.427 3.342 -19.747 1.00 70.25 108 VAL A N 1
ATOM 742 C CA . VAL A 1 108 ? 8.511 3.500 -21.196 1.00 70.25 108 VAL A CA 1
ATOM 743 C C . VAL A 1 108 ? 9.980 3.405 -21.551 1.00 70.25 108 VAL A C 1
ATOM 745 O O . VAL A 1 108 ? 10.795 4.201 -21.085 1.00 70.25 108 VAL A O 1
ATOM 748 N N . THR A 1 109 ? 10.305 2.424 -22.380 1.00 70.38 109 THR A N 1
ATOM 749 C CA . THR A 1 109 ? 11.643 2.247 -22.928 1.00 70.38 109 THR A CA 1
ATOM 750 C C . THR A 1 109 ? 11.627 2.683 -24.381 1.00 70.38 109 THR A C 1
ATOM 752 O O . THR A 1 109 ? 10.765 2.260 -25.152 1.00 70.38 109 THR A O 1
ATOM 755 N N . THR A 1 110 ? 12.584 3.519 -24.762 1.00 79.38 110 THR A N 1
ATOM 756 C CA . THR A 1 110 ? 12.851 3.847 -26.165 1.00 79.38 110 THR A CA 1
ATOM 757 C C . THR A 1 110 ? 14.171 3.218 -26.560 1.00 79.38 110 THR A C 1
ATOM 759 O O . THR A 1 110 ? 15.159 3.371 -25.841 1.00 79.38 110 THR A O 1
ATOM 762 N N . CYS A 1 111 ? 14.195 2.533 -27.698 1.00 82.38 111 CYS A N 1
ATOM 763 C CA . CYS A 1 111 ? 15.410 1.933 -28.230 1.00 82.38 111 CYS A CA 1
ATOM 764 C C . CYS A 1 111 ? 15.897 2.707 -29.459 1.00 82.38 111 CYS A C 1
ATOM 766 O O . CYS A 1 111 ? 15.093 3.125 -30.292 1.00 82.38 111 CYS A O 1
ATOM 768 N N . SER A 1 112 ? 17.211 2.892 -29.557 1.00 88.00 112 SER A N 1
ATOM 769 C CA . SER A 1 112 ? 17.910 3.417 -30.729 1.00 88.00 112 SER A CA 1
ATOM 770 C C . SER A 1 112 ? 18.904 2.354 -31.192 1.00 88.00 112 SER A C 1
ATOM 772 O O . SER A 1 112 ? 19.939 2.141 -30.556 1.00 88.00 112 SER A O 1
ATOM 774 N N . GLY A 1 113 ? 18.545 1.626 -32.253 1.00 87.44 113 GLY A N 1
ATOM 775 C CA . GLY A 1 113 ? 19.227 0.382 -32.617 1.00 87.44 113 GLY A CA 1
ATOM 776 C C . GLY A 1 113 ? 19.116 -0.650 -31.492 1.00 87.44 113 GLY A C 1
ATOM 777 O O . GLY A 1 113 ? 18.026 -0.874 -30.966 1.00 87.44 113 GLY A O 1
ATOM 778 N N . ASP A 1 114 ? 20.251 -1.218 -31.088 1.00 85.62 114 ASP A N 1
ATOM 779 C CA . ASP A 1 114 ? 20.338 -2.228 -30.021 1.00 85.62 114 ASP A CA 1
ATOM 780 C C . ASP A 1 114 ? 20.422 -1.627 -28.603 1.00 85.62 114 ASP A C 1
ATOM 782 O O . ASP A 1 114 ? 20.474 -2.357 -27.612 1.00 85.62 114 ASP A O 1
ATOM 786 N N . ILE A 1 115 ? 20.449 -0.294 -28.475 1.00 82.12 115 ILE A N 1
ATOM 787 C CA . ILE A 1 115 ? 20.524 0.394 -27.181 1.00 82.12 115 ILE A CA 1
ATOM 788 C C . ILE A 1 115 ? 19.118 0.800 -26.752 1.00 82.12 115 ILE A C 1
ATOM 790 O O . ILE A 1 115 ? 18.495 1.652 -27.381 1.00 82.12 115 ILE A O 1
ATOM 794 N N . CYS A 1 116 ? 18.635 0.235 -25.649 1.00 80.31 116 CYS A N 1
ATOM 795 C CA . CYS A 1 116 ? 17.347 0.569 -25.050 1.00 80.31 116 CYS A CA 1
ATOM 796 C C . CYS A 1 116 ? 17.532 1.379 -23.763 1.00 80.31 116 CYS A C 1
ATOM 798 O O . CYS A 1 116 ? 18.216 0.935 -22.842 1.00 80.31 116 CYS A O 1
ATOM 800 N N . THR A 1 117 ? 16.875 2.537 -23.675 1.00 78.94 117 THR A N 1
ATOM 801 C CA . THR A 1 117 ? 16.918 3.416 -22.498 1.00 78.94 117 THR A CA 1
ATOM 802 C C . THR A 1 117 ? 15.519 3.584 -21.923 1.00 78.94 117 THR A C 1
ATOM 804 O O . THR A 1 117 ? 14.566 3.860 -22.655 1.00 78.94 117 THR A O 1
ATOM 807 N N . ILE A 1 118 ? 15.387 3.437 -20.604 1.00 76.50 118 ILE A N 1
ATOM 808 C CA . ILE A 1 118 ? 14.153 3.764 -19.886 1.00 76.50 118 ILE A CA 1
ATOM 809 C C . ILE A 1 118 ? 14.037 5.290 -19.848 1.00 76.50 118 ILE A C 1
ATOM 811 O O . ILE A 1 118 ? 14.808 5.956 -19.162 1.00 76.50 118 ILE A O 1
ATOM 815 N N . VAL A 1 119 ? 13.095 5.844 -20.609 1.00 77.75 119 VAL A N 1
ATOM 816 C CA . VAL A 1 119 ? 12.836 7.295 -20.650 1.00 77.75 119 VAL A CA 1
ATOM 817 C C . VAL A 1 119 ? 11.838 7.734 -19.590 1.00 77.75 119 VAL A C 1
ATOM 819 O O . VAL A 1 119 ? 11.793 8.904 -19.225 1.00 77.75 119 VAL A O 1
ATOM 822 N N . HIS A 1 120 ? 11.040 6.799 -19.084 1.00 74.25 120 HIS A N 1
ATOM 823 C CA . HIS A 1 120 ? 10.081 7.049 -18.023 1.00 74.25 120 HIS A CA 1
ATOM 824 C C . HIS A 1 120 ? 9.991 5.805 -17.151 1.00 74.25 120 HIS A C 1
ATOM 826 O O . HIS A 1 120 ? 9.841 4.717 -17.693 1.00 74.25 12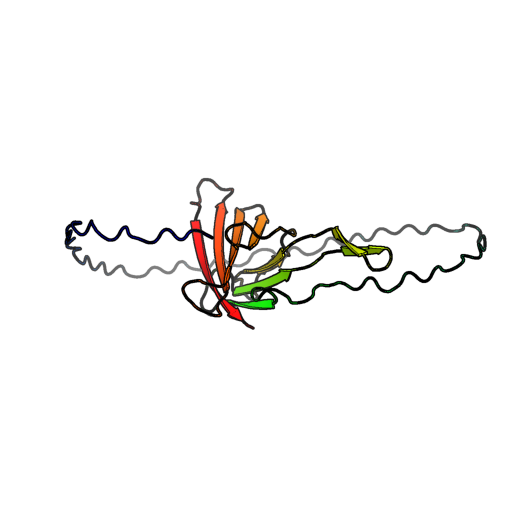0 HIS A O 1
ATOM 832 N N . ASP A 1 121 ? 10.034 5.950 -15.830 1.00 77.19 121 ASP A N 1
ATOM 833 C CA . ASP A 1 121 ? 9.675 4.896 -14.881 1.00 77.19 121 ASP A CA 1
ATOM 834 C C . ASP A 1 121 ? 8.702 5.485 -13.860 1.00 77.19 121 ASP A C 1
ATOM 836 O O . ASP A 1 121 ? 9.058 6.385 -13.102 1.00 77.19 121 ASP A O 1
ATOM 840 N N . ALA A 1 122 ? 7.454 5.010 -13.866 1.00 80.62 122 ALA A N 1
ATOM 841 C CA . ALA A 1 122 ? 6.479 5.440 -12.866 1.00 80.62 122 ALA A CA 1
ATOM 842 C C . ALA A 1 122 ? 6.632 4.669 -11.542 1.00 80.62 122 ALA A C 1
ATOM 844 O O . ALA A 1 122 ? 5.922 4.959 -10.585 1.00 80.62 122 ALA A O 1
ATOM 845 N N . GLY A 1 123 ? 7.525 3.680 -11.467 1.00 90.00 123 GLY A N 1
ATOM 846 C CA . GLY A 1 123 ? 7.705 2.842 -10.292 1.00 90.00 123 GLY A CA 1
ATOM 847 C C . GLY A 1 123 ? 6.489 1.957 -10.007 1.00 90.00 123 GLY A C 1
ATOM 848 O O . GLY A 1 123 ? 5.905 1.343 -10.902 1.00 90.00 123 GLY A O 1
ATOM 849 N N . TRP A 1 124 ? 6.139 1.869 -8.729 1.00 93.94 124 TRP A N 1
ATOM 850 C CA . TRP A 1 124 ? 5.086 1.024 -8.191 1.00 93.94 124 TRP A CA 1
ATOM 851 C C . TRP A 1 124 ? 3.800 1.806 -7.954 1.00 93.94 124 TRP A C 1
ATOM 853 O O . TRP A 1 124 ? 3.824 2.873 -7.343 1.00 93.94 124 TRP A O 1
ATOM 863 N N . ALA A 1 125 ? 2.674 1.228 -8.356 1.00 95.06 125 ALA A N 1
ATOM 864 C CA . ALA A 1 125 ? 1.344 1.706 -8.010 1.00 95.06 125 ALA A CA 1
ATOM 865 C C . ALA A 1 125 ? 0.608 0.641 -7.194 1.00 95.06 125 ALA A C 1
ATOM 867 O O . ALA A 1 125 ? 0.705 -0.561 -7.461 1.00 95.06 125 ALA A O 1
ATOM 868 N N . MET A 1 126 ? -0.153 1.092 -6.204 1.00 97.62 126 MET A N 1
ATOM 869 C CA . MET A 1 126 ? -0.921 0.236 -5.311 1.00 97.62 126 MET A CA 1
ATOM 870 C C . MET A 1 126 ? -2.392 0.622 -5.391 1.00 97.62 126 MET A C 1
ATOM 872 O O . MET A 1 126 ? -2.700 1.803 -5.476 1.00 97.62 126 MET A O 1
ATOM 876 N N . ARG A 1 127 ? -3.300 -0.350 -5.360 1.00 98.38 127 ARG A N 1
ATOM 877 C CA . ARG A 1 127 ? -4.735 -0.119 -5.155 1.00 98.38 127 ARG A CA 1
ATOM 878 C C . ARG A 1 127 ? -5.187 -0.904 -3.949 1.00 98.38 127 ARG A C 1
ATOM 880 O O . ARG A 1 127 ? -4.927 -2.102 -3.879 1.00 98.38 127 ARG A O 1
ATOM 887 N N . LEU A 1 128 ? -5.837 -0.232 -3.012 1.00 98.56 128 LEU A N 1
ATOM 888 C CA . LEU A 1 128 ? -6.291 -0.828 -1.761 1.00 98.56 128 LEU A CA 1
ATOM 889 C C . LEU A 1 128 ? -7.810 -0.853 -1.688 1.00 98.56 128 LEU A C 1
ATOM 891 O O . LEU A 1 128 ? -8.484 0.018 -2.233 1.00 98.56 128 LEU A O 1
ATOM 895 N N . PHE A 1 129 ? -8.328 -1.844 -0.974 1.00 98.62 129 PHE A N 1
ATOM 896 C CA . PHE A 1 129 ? -9.748 -2.004 -0.706 1.00 98.62 129 PHE A CA 1
ATOM 897 C C . PHE A 1 129 ? -9.950 -2.096 0.804 1.00 98.62 129 PHE A C 1
ATOM 899 O O . PHE A 1 129 ? -9.322 -2.932 1.451 1.00 98.62 129 PHE A O 1
ATOM 906 N N . GLY A 1 130 ? -10.772 -1.218 1.372 1.00 97.75 130 GLY A N 1
ATOM 907 C CA . GLY A 1 130 ? -11.118 -1.220 2.794 1.00 97.75 130 GLY A CA 1
ATOM 908 C C . GLY A 1 130 ? -12.392 -2.013 3.085 1.00 97.75 130 GLY A C 1
ATOM 909 O O . GLY A 1 130 ? -13.290 -2.057 2.246 1.00 97.75 130 GLY A O 1
ATOM 910 N N . ALA A 1 131 ? -12.489 -2.574 4.291 1.00 97.38 131 ALA A N 1
ATOM 911 C CA . ALA A 1 131 ? -13.657 -3.289 4.799 1.00 97.38 131 ALA A CA 1
ATOM 912 C C . ALA A 1 131 ? -14.848 -2.330 4.983 1.00 97.38 131 ALA A C 1
ATOM 914 O O . ALA A 1 131 ? -15.037 -1.725 6.041 1.00 97.38 131 ALA A O 1
ATOM 915 N N . CYS A 1 132 ? -15.652 -2.188 3.935 1.00 96.12 132 CYS A N 1
ATOM 916 C CA . CYS A 1 132 ? -16.911 -1.454 3.945 1.00 96.12 132 CYS A CA 1
ATOM 917 C C . CYS A 1 132 ? -18.090 -2.413 3.779 1.00 96.12 132 CYS A C 1
ATOM 919 O O . CYS A 1 132 ? -17.930 -3.546 3.332 1.00 96.12 132 CYS A O 1
ATOM 921 N N . SER A 1 133 ? -19.283 -1.952 4.157 1.00 94.25 133 SER A N 1
ATOM 922 C CA . SER A 1 133 ? -20.522 -2.719 4.028 1.00 94.25 133 SER A CA 1
ATOM 923 C C . SER A 1 133 ? -21.470 -2.034 3.040 1.00 94.25 133 SER A C 1
ATOM 925 O O . SER A 1 133 ? -21.601 -0.808 3.109 1.00 94.25 133 SER A O 1
ATOM 927 N N . PRO A 1 134 ? -22.139 -2.785 2.140 1.00 95.12 134 PRO A N 1
ATOM 928 C CA . PRO A 1 134 ? -22.100 -4.251 1.989 1.00 95.12 134 PRO A CA 1
ATOM 929 C C . PRO A 1 134 ? -20.909 -4.774 1.170 1.00 95.12 134 PRO A C 1
ATOM 931 O O . PRO A 1 134 ? -20.690 -5.980 1.098 1.00 95.12 134 PRO A O 1
ATOM 934 N N . THR A 1 135 ? -20.158 -3.882 0.531 1.00 97.00 135 THR A N 1
ATOM 935 C CA . THR A 1 135 ? -19.029 -4.217 -0.341 1.00 97.00 135 THR A CA 1
ATOM 936 C C . THR A 1 135 ? -17.805 -3.411 0.051 1.00 97.00 135 THR A C 1
ATOM 938 O O . THR A 1 135 ? -17.944 -2.271 0.496 1.00 97.00 135 THR A O 1
ATOM 941 N N . ASP A 1 136 ? -16.616 -3.962 -0.194 1.00 97.75 136 ASP A N 1
ATOM 942 C CA . ASP A 1 136 ? -15.353 -3.255 0.018 1.00 97.75 136 ASP A CA 1
ATOM 943 C C . ASP A 1 136 ? -15.338 -1.865 -0.640 1.00 97.75 136 ASP A C 1
ATOM 945 O O . ASP A 1 136 ? -15.719 -1.713 -1.805 1.00 97.75 136 ASP A O 1
ATOM 949 N N . CYS A 1 137 ? -14.814 -0.866 0.074 1.00 97.44 137 CYS A N 1
ATOM 950 C CA . CYS A 1 137 ? -14.553 0.448 -0.500 1.00 97.44 137 CYS A CA 1
ATOM 951 C C . CYS A 1 137 ? -13.224 0.422 -1.245 1.00 97.44 137 CYS A C 1
ATOM 953 O O . CYS A 1 137 ? -12.174 0.218 -0.637 1.00 97.44 137 CYS A O 1
ATOM 955 N N . ASP A 1 138 ? -13.252 0.708 -2.537 1.00 98.06 138 ASP A N 1
ATOM 956 C CA . ASP A 1 138 ? -12.045 0.944 -3.320 1.00 98.06 138 ASP A CA 1
ATOM 957 C C . ASP A 1 138 ? -11.432 2.308 -2.976 1.00 98.06 138 ASP A C 1
ATOM 959 O O . ASP A 1 138 ? -12.100 3.338 -3.050 1.00 98.06 138 ASP A O 1
ATOM 963 N N . TRP A 1 139 ? -10.156 2.321 -2.599 1.00 98.06 139 TRP A N 1
ATOM 964 C CA . TRP A 1 139 ? -9.413 3.553 -2.318 1.00 98.06 139 TRP A CA 1
ATOM 965 C C . TRP A 1 139 ? -8.774 4.153 -3.578 1.00 98.06 139 TRP A C 1
ATOM 967 O O . TRP A 1 139 ? -8.198 5.238 -3.512 1.00 98.06 139 TRP A O 1
ATOM 977 N N . GLY A 1 140 ? -8.875 3.464 -4.718 1.00 98.12 140 GLY A N 1
ATOM 978 C CA . GLY A 1 140 ? -8.267 3.864 -5.980 1.00 98.12 140 GLY A CA 1
ATOM 979 C C . GLY A 1 140 ? -6.792 3.474 -6.080 1.00 98.12 140 GLY A C 1
ATOM 980 O O . GLY A 1 140 ? -6.232 2.833 -5.193 1.00 98.12 140 GLY A O 1
ATOM 981 N N . TRP A 1 141 ? -6.163 3.833 -7.202 1.00 97.38 141 TRP A N 1
ATOM 982 C CA . TRP A 1 141 ? -4.724 3.654 -7.399 1.00 97.38 141 TRP A CA 1
ATOM 983 C C . TRP A 1 141 ? -3.948 4.816 -6.781 1.00 97.38 141 TRP A C 1
ATOM 985 O O . TRP A 1 141 ? -4.278 5.979 -7.009 1.00 97.38 141 TRP A O 1
ATOM 995 N N . SER A 1 142 ? -2.875 4.506 -6.060 1.00 96.31 142 SER A N 1
ATOM 996 C CA . SER A 1 142 ? -1.869 5.488 -5.677 1.00 96.31 142 SER A CA 1
ATOM 997 C C . SER A 1 142 ? -1.139 6.022 -6.909 1.00 96.31 142 SER A C 1
ATOM 999 O O . SER A 1 142 ? -1.028 5.345 -7.935 1.00 96.31 142 SER A O 1
ATOM 1001 N N . ALA A 1 143 ? -0.546 7.208 -6.774 1.00 92.56 143 ALA A N 1
ATOM 1002 C CA . ALA A 1 143 ? 0.487 7.638 -7.706 1.00 92.56 143 ALA A CA 1
ATOM 1003 C C . ALA A 1 143 ? 1.636 6.615 -7.729 1.00 92.56 143 ALA A C 1
ATOM 1005 O O . ALA A 1 143 ? 1.948 5.996 -6.705 1.00 92.56 143 ALA A O 1
ATOM 1006 N N . GLY A 1 144 ? 2.252 6.464 -8.899 1.00 88.94 144 GLY A N 1
ATOM 1007 C CA . GLY A 1 144 ? 3.441 5.646 -9.069 1.00 88.94 144 GLY A CA 1
ATOM 1008 C C . GLY A 1 144 ? 4.615 6.190 -8.248 1.00 88.94 144 GLY A C 1
ATOM 1009 O O . GLY A 1 144 ? 4.877 7.396 -8.268 1.00 88.94 144 GLY A O 1
ATOM 1010 N N . ARG A 1 145 ? 5.304 5.329 -7.492 1.00 91.81 145 ARG A N 1
ATOM 1011 C CA . ARG A 1 145 ? 6.486 5.699 -6.700 1.00 91.81 145 ARG A CA 1
ATOM 1012 C C . ARG A 1 145 ? 7.582 4.650 -6.775 1.00 91.81 145 ARG A C 1
ATOM 1014 O O . ARG A 1 145 ? 7.324 3.449 -6.771 1.00 91.81 145 ARG A O 1
ATOM 1021 N N . LEU A 1 146 ? 8.830 5.107 -6.788 1.00 91.25 146 LEU A N 1
ATOM 1022 C CA . LEU A 1 146 ? 9.981 4.213 -6.723 1.00 91.25 146 LEU A CA 1
ATOM 1023 C C . LEU A 1 146 ? 10.034 3.495 -5.371 1.00 91.25 146 LEU A C 1
ATOM 1025 O O . LEU A 1 146 ? 9.679 4.050 -4.327 1.00 91.25 146 LEU A O 1
ATOM 1029 N N . ARG A 1 147 ? 10.505 2.248 -5.409 1.00 93.25 147 ARG A N 1
ATOM 1030 C CA . ARG A 1 147 ? 10.791 1.464 -4.209 1.00 93.25 147 ARG A CA 1
ATOM 1031 C C . ARG A 1 147 ? 11.867 2.182 -3.390 1.00 93.25 147 ARG A C 1
ATOM 1033 O O . ARG A 1 147 ? 12.854 2.664 -3.941 1.00 93.25 147 ARG A O 1
ATOM 1040 N N . LEU A 1 148 ? 11.671 2.258 -2.077 1.00 94.19 148 LEU A N 1
ATOM 1041 C CA . LEU A 1 148 ? 12.642 2.850 -1.160 1.00 94.19 148 LEU A CA 1
ATOM 1042 C C . LEU A 1 148 ? 13.886 1.959 -1.051 1.00 94.19 148 LEU A C 1
ATOM 1044 O O . LEU A 1 148 ? 13.812 0.749 -1.257 1.00 94.19 148 LEU A O 1
ATOM 1048 N N . ALA A 1 149 ? 15.015 2.534 -0.630 1.00 94.38 149 ALA A N 1
ATOM 1049 C CA . ALA A 1 149 ? 16.239 1.772 -0.354 1.00 94.38 149 ALA A CA 1
ATOM 1050 C C . ALA A 1 149 ? 16.041 0.683 0.723 1.00 94.38 149 ALA A C 1
ATOM 1052 O O . ALA A 1 149 ? 16.757 -0.312 0.735 1.00 94.38 149 ALA A O 1
ATOM 1053 N N . SER A 1 150 ? 15.032 0.836 1.591 1.00 94.75 150 SER A N 1
ATOM 1054 C CA . SER A 1 150 ? 14.600 -0.181 2.560 1.00 94.75 150 SER A CA 1
ATOM 1055 C C . SER A 1 150 ? 13.906 -1.396 1.926 1.00 94.75 150 SER A C 1
ATOM 1057 O O . SER A 1 150 ? 13.552 -2.332 2.636 1.00 94.75 150 SER A O 1
ATOM 1059 N N . GLY A 1 151 ? 13.657 -1.381 0.614 1.00 94.12 151 GLY A N 1
ATOM 1060 C CA . GLY A 1 151 ? 12.898 -2.405 -0.104 1.00 94.12 151 GLY A CA 1
ATOM 1061 C C . GLY A 1 151 ? 11.380 -2.209 -0.060 1.00 94.12 151 GLY A C 1
ATOM 1062 O O . GLY A 1 151 ? 10.658 -2.936 -0.737 1.00 94.12 151 GLY A O 1
ATOM 1063 N N . GLN A 1 152 ? 10.887 -1.219 0.688 1.00 97.75 152 GLN A N 1
ATOM 1064 C CA . GLN A 1 152 ? 9.457 -0.938 0.814 1.00 97.75 152 GLN A CA 1
ATOM 1065 C C . GLN A 1 152 ? 8.911 -0.175 -0.396 1.00 97.75 152 GLN A C 1
ATOM 1067 O O . GLN A 1 152 ? 9.564 0.716 -0.942 1.00 97.75 152 GLN A O 1
ATOM 1072 N N . ILE A 1 153 ? 7.678 -0.494 -0.774 1.00 97.44 153 ILE A N 1
ATOM 1073 C CA . ILE A 1 153 ? 6.895 0.174 -1.811 1.00 97.44 153 ILE A CA 1
ATOM 1074 C C . ILE A 1 153 ? 5.994 1.216 -1.134 1.00 97.44 153 ILE A C 1
ATOM 1076 O O . ILE A 1 153 ? 5.046 0.823 -0.446 1.00 97.44 153 ILE A O 1
ATOM 1080 N N . PRO A 1 154 ? 6.273 2.522 -1.290 1.00 97.88 154 PRO A N 1
ATOM 1081 C CA . PRO A 1 154 ? 5.484 3.561 -0.653 1.00 97.88 154 PRO A CA 1
ATOM 1082 C C . PRO A 1 154 ? 4.253 3.913 -1.496 1.00 97.88 154 PRO A C 1
ATOM 1084 O O . PRO A 1 154 ? 4.335 4.063 -2.714 1.00 97.88 154 PRO A O 1
ATOM 1087 N N . ALA A 1 155 ? 3.127 4.146 -0.835 1.00 97.88 155 ALA A N 1
ATOM 1088 C CA . ALA A 1 155 ? 1.922 4.713 -1.426 1.00 97.88 155 ALA A CA 1
ATOM 1089 C C . ALA A 1 155 ? 1.315 5.760 -0.484 1.00 97.88 155 ALA A C 1
ATOM 1091 O O . ALA A 1 155 ? 1.582 5.785 0.721 1.00 97.88 155 ALA A O 1
ATOM 1092 N N . SER A 1 156 ? 0.514 6.666 -1.037 1.00 98.12 156 SER A N 1
ATOM 1093 C CA . SER A 1 156 ? -0.173 7.695 -0.259 1.00 98.12 156 SER A CA 1
ATOM 1094 C C . SER A 1 156 ? -1.590 7.885 -0.772 1.00 98.12 156 SER A C 1
ATOM 1096 O O . SER A 1 156 ? -1.806 7.897 -1.983 1.00 98.12 156 SER A O 1
ATOM 1098 N N . TYR A 1 157 ? -2.528 8.046 0.157 1.00 98.31 157 TYR A N 1
ATOM 1099 C CA . TYR A 1 157 ? -3.940 8.284 -0.126 1.00 98.31 157 TYR A CA 1
ATOM 1100 C C . TYR A 1 157 ? -4.421 9.468 0.705 1.00 98.31 157 TYR A C 1
ATOM 1102 O O . TYR A 1 157 ? -4.217 9.493 1.919 1.00 98.31 157 TYR A O 1
ATOM 1110 N N . ASP A 1 158 ? -5.079 10.423 0.060 1.00 97.81 158 ASP A N 1
ATOM 1111 C CA . ASP A 1 158 ? -5.787 11.508 0.732 1.00 97.81 158 ASP A CA 1
ATOM 1112 C C . ASP A 1 158 ? -7.285 11.301 0.506 1.00 97.81 158 ASP A C 1
ATOM 1114 O O . ASP A 1 158 ? -7.755 11.298 -0.631 1.00 97.81 158 ASP A O 1
ATOM 1118 N N . GLN A 1 159 ? -8.020 11.049 1.586 1.00 96.38 159 GLN A N 1
ATOM 1119 C CA . GLN A 1 159 ? -9.467 10.817 1.546 1.00 96.38 159 GLN A CA 1
ATOM 1120 C C . GLN A 1 159 ? -10.251 12.014 2.099 1.00 96.38 159 GLN A C 1
ATOM 1122 O O . GLN A 1 159 ? -11.418 11.875 2.466 1.00 96.38 159 GLN A O 1
ATOM 1127 N N . GLY A 1 160 ? -9.610 13.178 2.232 1.00 97.44 160 GLY A N 1
ATOM 1128 C CA . GLY A 1 160 ? -10.205 14.406 2.760 1.00 97.44 160 GLY A CA 1
ATOM 1129 C C . GLY A 1 160 ? -10.338 14.429 4.285 1.00 97.44 160 GLY A C 1
ATOM 1130 O O . GLY A 1 160 ? -10.028 15.440 4.902 1.00 97.44 160 GLY A O 1
ATOM 1131 N N . PHE A 1 161 ? -10.743 13.322 4.918 1.00 97.19 161 PHE A N 1
ATOM 1132 C CA . PHE A 1 161 ? -10.846 13.223 6.386 1.00 97.19 161 PHE A CA 1
ATOM 1133 C C . PHE A 1 161 ? -9.587 12.652 7.057 1.00 97.19 161 PHE A C 1
ATOM 1135 O O . PHE A 1 161 ? -9.412 12.773 8.271 1.00 97.19 161 PHE A O 1
ATOM 1142 N N . ALA A 1 162 ? -8.733 11.986 6.279 1.00 97.94 162 ALA A N 1
ATOM 1143 C CA . ALA A 1 162 ? -7.477 11.415 6.737 1.00 97.94 162 ALA A CA 1
ATOM 1144 C C . ALA A 1 162 ? -6.495 11.262 5.576 1.00 97.94 162 ALA A C 1
ATOM 1146 O O . ALA A 1 162 ? -6.881 10.902 4.455 1.00 97.94 162 ALA A O 1
ATOM 1147 N N . ARG A 1 163 ? -5.214 11.453 5.884 1.00 98.50 163 ARG A N 1
ATOM 1148 C CA . ARG A 1 163 ? -4.095 11.108 5.010 1.00 98.50 163 ARG A CA 1
ATOM 1149 C C . ARG A 1 163 ? -3.533 9.771 5.450 1.00 98.50 163 ARG A C 1
ATOM 1151 O O . ARG A 1 163 ? -3.387 9.507 6.641 1.00 98.50 163 ARG A O 1
ATOM 1158 N N . ARG A 1 164 ? -3.234 8.904 4.490 1.00 98.50 164 ARG A N 1
ATOM 1159 C CA . ARG A 1 164 ? -2.681 7.580 4.768 1.00 98.50 164 ARG A CA 1
ATOM 1160 C C . ARG A 1 164 ? -1.391 7.371 4.027 1.00 98.50 164 ARG A C 1
ATOM 1162 O O . ARG A 1 164 ? -1.347 7.488 2.803 1.00 98.50 164 ARG A O 1
ATOM 1169 N N . GLN A 1 165 ? -0.368 7.027 4.789 1.00 98.56 165 GLN A N 1
ATOM 1170 C CA . GLN A 1 165 ? 0.926 6.618 4.279 1.00 98.56 165 GLN A CA 1
ATOM 1171 C C . GLN A 1 165 ? 0.994 5.102 4.380 1.00 98.56 165 GLN A C 1
ATOM 1173 O O . GLN A 1 165 ? 0.705 4.532 5.432 1.00 98.56 165 GLN A O 1
ATOM 1178 N N . VAL A 1 166 ? 1.307 4.456 3.264 1.00 98.69 166 VAL A N 1
ATOM 1179 C CA . VAL A 1 166 ? 1.284 3.003 3.147 1.00 98.69 166 VAL A CA 1
ATOM 1180 C C . VAL A 1 166 ? 2.648 2.516 2.702 1.00 98.69 166 VAL A C 1
ATOM 1182 O O . VAL A 1 166 ? 3.227 3.072 1.769 1.00 98.69 166 VAL A O 1
ATOM 1185 N N . TRP A 1 167 ? 3.125 1.445 3.325 1.00 98.56 167 TRP A N 1
ATOM 1186 C CA . TRP A 1 167 ? 4.343 0.748 2.933 1.00 98.56 167 TRP A CA 1
ATOM 1187 C C . TRP A 1 167 ? 4.034 -0.728 2.752 1.00 98.56 167 TRP A C 1
ATOM 1189 O O . TRP A 1 167 ? 3.544 -1.372 3.678 1.00 98.56 167 TRP A O 1
ATOM 1199 N N . ALA A 1 168 ? 4.330 -1.260 1.569 1.00 98.50 168 ALA A N 1
ATOM 1200 C CA . ALA A 1 168 ? 4.220 -2.685 1.288 1.00 98.50 168 ALA A CA 1
ATOM 1201 C C . ALA A 1 168 ? 5.597 -3.307 1.047 1.00 98.50 168 ALA A C 1
ATOM 1203 O O . ALA A 1 168 ? 6.461 -2.695 0.419 1.00 98.50 168 ALA A O 1
ATOM 1204 N N . ALA A 1 169 ? 5.802 -4.526 1.529 1.00 98.19 169 ALA A N 1
ATOM 1205 C CA . ALA A 1 169 ? 6.978 -5.340 1.239 1.00 98.19 169 ALA A CA 1
ATOM 1206 C C . ALA A 1 169 ? 6.643 -6.815 1.478 1.00 98.19 169 ALA A C 1
ATOM 1208 O O . ALA A 1 169 ? 5.709 -7.127 2.219 1.00 98.19 169 ALA A O 1
ATOM 1209 N N . MET A 1 170 ? 7.415 -7.741 0.912 1.00 98.25 170 MET A N 1
ATOM 1210 C CA . MET A 1 170 ? 7.330 -9.130 1.368 1.00 98.25 170 MET A CA 1
ATOM 1211 C C . MET A 1 170 ? 7.702 -9.221 2.847 1.00 98.25 170 MET A C 1
ATOM 1213 O O . MET A 1 170 ? 8.677 -8.617 3.295 1.00 98.25 170 MET A O 1
ATOM 1217 N N . SER A 1 171 ? 6.921 -9.975 3.619 1.00 97.81 171 SER A N 1
ATOM 1218 C CA . SER A 1 171 ? 7.145 -10.081 5.054 1.00 97.81 171 SER A CA 1
ATOM 1219 C C . SER A 1 171 ? 8.449 -10.817 5.357 1.00 97.81 171 SER A C 1
ATOM 1221 O O . SER A 1 171 ? 8.643 -11.954 4.933 1.00 97.81 171 SER A O 1
ATOM 1223 N N . ALA A 1 172 ? 9.302 -10.203 6.180 1.00 95.31 172 ALA A N 1
ATOM 1224 C CA . ALA A 1 172 ? 10.493 -10.856 6.723 1.00 95.31 172 ALA A CA 1
ATOM 1225 C C . ALA A 1 172 ? 10.155 -11.975 7.729 1.00 95.31 172 ALA A C 1
ATOM 1227 O O . ALA A 1 172 ? 10.955 -12.881 7.938 1.00 95.31 172 ALA A O 1
ATOM 1228 N N . TYR A 1 173 ? 8.969 -11.918 8.347 1.00 96.19 173 TYR A N 1
ATOM 1229 C CA . TYR A 1 173 ? 8.546 -12.837 9.411 1.00 96.19 173 TYR A CA 1
ATOM 1230 C C . TYR A 1 173 ? 7.582 -13.927 8.929 1.00 96.19 173 TYR A C 1
ATOM 1232 O O . TYR A 1 173 ? 7.449 -14.959 9.583 1.00 96.19 173 TYR A O 1
ATOM 1240 N N . ARG A 1 174 ? 6.886 -13.703 7.805 1.00 97.44 174 ARG A N 1
ATOM 1241 C CA . ARG A 1 174 ? 5.911 -14.639 7.221 1.00 97.44 174 ARG A CA 1
ATOM 1242 C C . ARG A 1 174 ? 6.221 -14.863 5.737 1.00 97.44 174 ARG A C 1
ATOM 1244 O O . ARG A 1 174 ? 5.676 -14.148 4.894 1.00 97.44 174 ARG A O 1
ATOM 1251 N N . PRO A 1 175 ? 7.107 -15.820 5.406 1.00 96.69 175 PRO A N 1
ATOM 1252 C CA . PRO A 1 175 ? 7.526 -16.062 4.029 1.00 96.69 175 PRO A CA 1
ATOM 1253 C C . PRO A 1 175 ? 6.336 -16.256 3.084 1.00 96.69 175 PRO A C 1
ATOM 1255 O O . PRO A 1 175 ? 5.377 -16.952 3.409 1.00 96.69 175 PRO A O 1
ATOM 1258 N N . GLY A 1 176 ? 6.394 -15.617 1.915 1.00 97.38 176 GLY A N 1
ATOM 1259 C CA . GLY A 1 176 ? 5.335 -15.685 0.903 1.00 97.38 176 GLY A CA 1
ATOM 1260 C C . GLY A 1 176 ? 4.118 -14.789 1.162 1.00 97.38 176 GLY A C 1
ATOM 1261 O O . GLY A 1 176 ? 3.255 -14.709 0.291 1.00 97.38 176 GLY A O 1
ATOM 1262 N N . GLN A 1 177 ? 4.050 -14.084 2.296 1.00 98.62 177 GLN A N 1
ATOM 1263 C CA . GLN A 1 177 ? 2.992 -13.107 2.570 1.00 98.62 177 GLN A CA 1
ATOM 1264 C C . GLN A 1 177 ? 3.471 -11.681 2.305 1.00 98.62 177 GLN A C 1
ATOM 1266 O O . GLN A 1 177 ? 4.606 -11.320 2.629 1.00 98.62 177 GLN A O 1
ATOM 1271 N N . LEU A 1 178 ? 2.586 -10.854 1.757 1.00 98.69 178 LEU A N 1
ATOM 1272 C CA . LEU A 1 178 ? 2.811 -9.419 1.642 1.00 98.69 178 LEU A CA 1
ATOM 1273 C C . LEU A 1 178 ? 2.464 -8.765 2.982 1.00 98.69 178 LEU A C 1
ATOM 1275 O O . LEU A 1 178 ? 1.375 -8.964 3.514 1.00 98.69 178 LEU A O 1
ATOM 1279 N N . TRP A 1 179 ? 3.387 -7.993 3.537 1.00 98.56 179 TRP A N 1
ATOM 1280 C CA . TRP A 1 179 ? 3.155 -7.152 4.704 1.00 98.56 179 TRP A CA 1
ATOM 1281 C C . TRP A 1 179 ? 2.834 -5.735 4.237 1.00 98.56 179 TRP A C 1
ATOM 1283 O O . TRP A 1 179 ? 3.553 -5.179 3.403 1.00 98.56 179 TRP A O 1
ATOM 1293 N N . ILE A 1 180 ? 1.756 -5.164 4.769 1.00 98.62 180 ILE A N 1
ATOM 1294 C CA . ILE A 1 180 ? 1.361 -3.779 4.517 1.00 98.62 180 ILE A CA 1
ATOM 1295 C C . ILE A 1 180 ? 1.199 -3.065 5.856 1.00 98.62 180 ILE A C 1
ATOM 1297 O O . ILE A 1 180 ? 0.353 -3.447 6.668 1.00 98.62 180 ILE A O 1
ATOM 1301 N N . ALA A 1 181 ? 1.983 -2.008 6.056 1.00 98.50 181 ALA A N 1
ATOM 1302 C CA . ALA A 1 181 ? 1.818 -1.055 7.146 1.00 98.50 181 ALA A CA 1
ATOM 1303 C C . ALA A 1 181 ? 1.127 0.210 6.647 1.00 98.50 181 ALA A C 1
ATOM 1305 O O . ALA A 1 181 ? 1.418 0.701 5.554 1.00 98.50 181 ALA A O 1
ATOM 1306 N N . ILE A 1 182 ? 0.215 0.736 7.456 1.00 98.62 182 ILE A N 1
ATOM 1307 C CA . ILE A 1 182 ? -0.566 1.930 7.156 1.00 98.62 182 ILE A CA 1
ATOM 1308 C C . ILE A 1 182 ? -0.519 2.833 8.370 1.00 98.62 182 ILE A C 1
ATOM 1310 O O . ILE A 1 182 ? -1.060 2.480 9.419 1.00 98.62 182 ILE A O 1
ATOM 1314 N N . ARG A 1 183 ? 0.055 4.018 8.198 1.00 98.50 183 ARG A N 1
ATOM 1315 C CA . ARG A 1 183 ? -0.100 5.121 9.138 1.00 98.50 183 ARG A CA 1
ATOM 1316 C C . ARG A 1 183 ? -1.265 5.986 8.681 1.00 98.50 183 ARG A C 1
ATOM 1318 O O . ARG A 1 183 ? -1.312 6.391 7.518 1.00 98.50 183 ARG A O 1
ATOM 1325 N N . THR A 1 184 ? -2.204 6.232 9.583 1.00 98.56 184 THR A N 1
ATOM 1326 C CA . THR A 1 184 ? -3.353 7.108 9.354 1.00 98.56 184 THR A CA 1
ATOM 1327 C C . THR A 1 184 ? -3.176 8.370 10.175 1.00 98.56 184 THR A C 1
ATOM 1329 O O . THR A 1 184 ? -3.151 8.293 11.400 1.00 98.56 184 THR A O 1
ATOM 1332 N N . ASP A 1 185 ? -3.101 9.496 9.476 1.00 98.38 185 ASP A N 1
ATOM 1333 C CA . ASP A 1 185 ? -3.048 10.830 10.055 1.00 98.38 185 ASP A CA 1
ATOM 1334 C C . ASP A 1 185 ? -4.420 11.499 9.826 1.00 98.38 185 ASP A C 1
ATOM 1336 O O . ASP A 1 185 ? -4.814 11.749 8.676 1.00 98.38 185 ASP A O 1
ATOM 1340 N N . PHE A 1 186 ? -5.200 11.722 10.887 1.00 98.44 186 PHE A N 1
ATOM 1341 C CA . PHE A 1 186 ? -6.533 12.325 10.773 1.00 98.44 186 PHE A CA 1
ATOM 1342 C C . PHE A 1 186 ? -6.450 13.845 10.618 1.00 98.44 186 PHE A C 1
ATOM 1344 O O . PHE A 1 186 ? -5.589 14.508 11.184 1.00 98.44 186 PHE A O 1
ATOM 1351 N N . VAL A 1 187 ? -7.380 14.415 9.846 1.00 98.25 187 VAL A N 1
ATOM 1352 C CA . VAL A 1 187 ? -7.508 15.881 9.742 1.00 98.25 187 VAL A CA 1
ATOM 1353 C C . VAL A 1 187 ? -8.141 16.471 11.006 1.00 98.25 187 VAL A C 1
ATOM 1355 O O . VAL A 1 187 ? -7.820 17.589 11.395 1.00 98.25 187 VAL A O 1
ATOM 1358 N N . ASP A 1 188 ? -9.035 15.717 11.648 1.00 97.69 188 ASP A N 1
ATOM 1359 C CA . ASP A 1 188 ? -9.669 16.096 12.909 1.00 97.69 188 ASP A CA 1
ATOM 1360 C C . ASP A 1 188 ? -8.700 15.890 14.089 1.00 97.69 188 ASP A C 1
ATOM 1362 O O . ASP A 1 188 ? -8.360 14.741 14.383 1.00 97.69 188 ASP A O 1
ATOM 1366 N N . PRO A 1 189 ? -8.295 16.955 14.807 1.00 97.00 189 PRO A N 1
ATOM 1367 C CA . PRO A 1 189 ? -7.348 16.853 15.916 1.00 97.00 189 PRO A CA 1
ATOM 1368 C C . PRO A 1 189 ? -7.908 16.114 17.140 1.00 97.00 189 PRO A C 1
ATOM 1370 O O . PRO A 1 189 ? -7.136 15.713 18.009 1.00 97.00 189 PRO A O 1
ATOM 1373 N N . ALA A 1 190 ? -9.230 15.932 17.243 1.00 98.06 190 ALA A N 1
ATOM 1374 C CA . ALA A 1 190 ? -9.833 15.162 18.329 1.00 98.06 190 ALA A CA 1
ATOM 1375 C C . ALA A 1 190 ? -9.667 13.643 18.139 1.00 98.06 190 ALA A C 1
ATOM 1377 O O . ALA A 1 190 ? -9.899 12.872 19.074 1.00 98.06 190 ALA A O 1
ATOM 1378 N N . ARG A 1 191 ? -9.274 13.194 16.940 1.00 97.88 191 ARG A N 1
ATOM 1379 C CA . ARG A 1 191 ? -9.058 11.781 16.629 1.00 97.88 191 ARG A CA 1
ATOM 1380 C C . ARG A 1 191 ? -7.565 11.467 16.674 1.00 97.88 191 ARG A C 1
ATOM 1382 O O . ARG A 1 191 ? -6.812 12.065 15.915 1.00 97.88 191 ARG A O 1
ATOM 1389 N N . PRO A 1 192 ? -7.126 10.510 17.508 1.00 98.00 192 PRO A N 1
ATOM 1390 C CA . PRO A 1 192 ? -5.724 10.138 17.539 1.00 98.00 192 PRO A CA 1
ATOM 1391 C C . PRO A 1 192 ? -5.327 9.421 16.247 1.00 98.00 192 PRO A C 1
ATOM 1393 O O . PRO A 1 192 ? -6.036 8.533 15.758 1.00 98.00 192 PRO A O 1
ATOM 1396 N N . ASP A 1 193 ? -4.159 9.789 15.735 1.00 98.19 193 ASP A N 1
ATOM 1397 C CA . ASP A 1 193 ? -3.478 9.063 14.672 1.00 98.19 193 ASP A CA 1
ATOM 1398 C C . ASP A 1 193 ? -3.138 7.644 15.137 1.00 98.19 193 ASP A C 1
ATOM 1400 O O . ASP A 1 193 ? -2.898 7.389 16.322 1.00 98.19 193 ASP A O 1
ATOM 1404 N N . TYR A 1 194 ? -3.098 6.703 14.199 1.00 98.06 194 TYR A N 1
ATOM 1405 C CA . TYR A 1 194 ? -2.699 5.333 14.506 1.00 98.06 194 TYR A CA 1
ATOM 1406 C C . TYR A 1 194 ? -1.984 4.669 13.337 1.00 98.06 194 TYR A C 1
ATOM 1408 O O . TYR A 1 194 ? -2.109 5.063 12.174 1.00 98.06 194 TYR A O 1
ATOM 1416 N N . GLU A 1 195 ? -1.264 3.601 13.661 1.00 98.38 195 GLU A N 1
ATOM 1417 C CA . GLU A 1 195 ? -0.671 2.698 12.690 1.00 98.38 195 GLU A CA 1
ATOM 1418 C C . GLU A 1 195 ? -1.357 1.333 12.760 1.00 98.38 195 GLU A C 1
ATOM 1420 O O . GLU A 1 195 ? -1.754 0.863 13.827 1.00 98.38 195 GLU A O 1
ATOM 1425 N N . SER A 1 196 ? -1.508 0.692 11.609 1.00 97.75 196 SER A N 1
ATOM 1426 C CA . SER A 1 196 ? -1.971 -0.687 11.511 1.00 97.75 196 SER A CA 1
ATOM 1427 C C . SER A 1 196 ? -1.066 -1.471 10.576 1.00 97.75 196 SER A C 1
ATOM 1429 O O . SER A 1 196 ? -0.547 -0.932 9.599 1.00 97.75 196 SER A O 1
ATOM 1431 N N . GLN A 1 197 ? -0.890 -2.754 10.868 1.00 98.25 197 GLN A N 1
ATOM 1432 C CA . GLN A 1 197 ? -0.092 -3.663 10.057 1.00 98.25 197 GLN A CA 1
ATOM 1433 C C . GLN A 1 197 ? -0.914 -4.907 9.761 1.00 98.25 197 GLN A C 1
ATOM 1435 O O . GLN A 1 197 ? -1.572 -5.453 10.645 1.00 98.25 197 GLN A O 1
ATOM 1440 N N . ASN A 1 198 ? -0.905 -5.324 8.503 1.00 98.31 198 ASN A N 1
ATOM 1441 C CA . ASN A 1 198 ? -1.697 -6.442 8.017 1.00 98.31 198 ASN A CA 1
ATOM 1442 C C . ASN A 1 198 ? -0.825 -7.328 7.128 1.00 98.31 198 ASN A C 1
ATOM 1444 O O . ASN A 1 198 ? 0.112 -6.857 6.478 1.00 98.31 198 ASN A O 1
ATOM 1448 N N . TRP A 1 199 ? -1.161 -8.612 7.086 1.00 98.56 199 TRP A N 1
ATOM 1449 C CA . TRP A 1 199 ? -0.517 -9.584 6.213 1.00 98.56 199 TRP A CA 1
ATOM 1450 C C . TRP A 1 199 ? -1.510 -10.073 5.180 1.00 98.56 199 TRP A C 1
ATOM 1452 O O . TRP A 1 199 ? -2.686 -10.253 5.480 1.00 98.56 199 TRP A O 1
ATOM 1462 N N . PHE A 1 200 ? -1.023 -10.307 3.973 1.00 98.75 200 PHE A N 1
ATOM 1463 C CA . PHE A 1 200 ? -1.837 -10.713 2.848 1.00 98.75 200 PHE A CA 1
ATOM 1464 C C . PHE A 1 200 ? -1.255 -11.960 2.203 1.00 98.75 200 PHE A C 1
ATOM 1466 O O . PHE A 1 200 ? -0.036 -12.125 2.098 1.00 98.75 200 PHE A O 1
ATOM 1473 N N . VAL A 1 201 ? -2.147 -12.820 1.735 1.00 98.50 201 VAL A N 1
ATOM 1474 C CA . VAL A 1 201 ? -1.821 -13.986 0.918 1.00 98.50 201 VAL A CA 1
ATOM 1475 C C . VAL A 1 201 ? -2.142 -13.683 -0.541 1.00 98.50 201 VAL A C 1
ATOM 1477 O O . VAL A 1 201 ? -2.969 -12.821 -0.849 1.00 98.50 201 VAL A O 1
ATOM 1480 N N . ARG A 1 202 ? -1.441 -14.357 -1.450 1.00 97.88 202 ARG A N 1
ATOM 1481 C CA . ARG A 1 202 ? -1.664 -14.208 -2.887 1.00 97.88 202 ARG A CA 1
ATOM 1482 C C . ARG A 1 202 ? -3.056 -14.747 -3.243 1.00 97.88 202 ARG A C 1
ATOM 1484 O O . ARG A 1 202 ? -3.418 -15.826 -2.775 1.00 97.88 202 ARG A O 1
ATOM 1491 N N . SER A 1 203 ? -3.814 -13.967 -4.017 1.00 94.75 203 SER A N 1
ATOM 1492 C CA . SER A 1 203 ? -5.146 -14.329 -4.526 1.00 94.75 203 SER A CA 1
ATOM 1493 C C . SER A 1 203 ? -5.085 -14.957 -5.911 1.00 94.75 203 SER A C 1
ATOM 1495 O O . SER A 1 203 ? -4.083 -14.731 -6.628 1.00 94.75 203 SER A O 1
#